Protein AF-A0A835Q8E2-F1 (afdb_monomer)

Sequence (255 aa):
MLLGLLFLRIKPHPDQDSITLTTSHFNPLLTGGGGGAPIPFNLDYIISEKVASHVMGGWIQKEEPRCFNFPEPERTLAEAVEAAGPVLGPLLISMSEYLITSLNESYQSRYGAVVMDDQYADGSLGYTILHNSTCQHAAPTYINLVNAAILRLVSGNSNMTIKTRNHPLPMTMSQRLQRHDLDAFSVSIIVSIAFSFIPASFAVSIVKEREVKAKQLQMISGVSVLSYWISTYVWDFISFLAPTSIAVFLFFILI

Secondary structure (DSSP, 8-state):
--STTSS------TTSPPEEE-GGGS-TT--STT-S-EEEE---SHHHHHHHHT--SSEEEE----S---SSHHHHHHHHHHHHHHHHHHHHHHHHHHHHHGGGT-SS---EEEEEEEEPTTS-EEEEEEE-TTSTTHHHHHHHHHHHHHHHHHHT-TT----EEE-PPPPPHHHHHHHHHHHHHHHHHHHHHHHHHHHHHHHHHHHHHHHTTHHHHHHHTT--HHHHHHHHHHHHHHHHHHHHHHHHHHHHHH-

InterPro domains:
  IPR013525 ABC-2 type transporter, transmembrane domain [PF12698] (110-252)
  IPR026082 ABC transporter A [PTHR19229] (105-253)

Solvent-accessible surface area (backbone atoms only — not comparable to full-atom values): 14863 Å² total; per-residue (Å²): 144,80,77,80,79,77,72,75,77,68,69,61,71,84,79,69,77,63,46,71,54,51,48,38,72,77,32,73,85,47,88,53,102,51,38,23,32,61,32,42,30,45,60,87,41,75,68,33,47,56,34,58,73,46,48,72,38,30,47,82,33,74,67,58,96,62,90,57,72,65,97,54,53,72,59,52,49,52,52,29,28,71,75,57,32,83,72,50,15,61,54,52,49,53,52,48,33,31,54,62,62,45,55,82,73,47,99,60,78,65,43,43,35,40,42,56,53,67,76,42,95,89,69,50,78,49,72,47,73,54,54,34,80,91,43,92,60,26,56,68,28,54,51,40,42,52,53,21,7,46,50,16,60,76,67,73,36,85,84,55,74,65,84,49,66,55,63,83,77,60,79,50,71,67,58,49,50,54,49,50,51,54,52,52,51,53,51,50,52,56,50,52,56,59,56,56,52,56,68,56,53,55,53,52,56,57,51,52,34,56,75,71,40,50,59,59,54,46,45,75,72,68,51,52,73,65,62,50,55,52,52,52,51,53,52,52,51,59,60,48,47,57,63,51,52,53,50,52,51,50,53,64,72,74,106

Radius of gyration: 33.08 Å; Cα contacts (8 Å, |Δi|>4): 263; chains: 1; bounding box: 77×48×79 Å

Foldseek 3Di:
DPPPPPPPPPPQPPPQDKDWQAQLVQCVVPPDPQRHFEAEFEPPEPVSVQLQVLFGRHHYDYQDADDDADPCNVVQLVVLCVVPNNQVSVQVRSSVSSCVVCVVVDPTDDFKYKYWDYQDPVRDTDIDIGGHVVDVRGVVHVVQRSVQSVVCSVVVHSPGGDIDIDDDTGDDPVRVVVVVVVVVVVVVVVVVVVLVVLVVVLVVVVVVCVVVVVVVVCVVVPDDPVNVVVVSVVVSVVSSCVVVVVVVVVVVVVD

Organism: Vanilla planifolia (NCBI:txid51239)

Structure (mmCIF, N/CA/C/O backbone):
data_AF-A0A835Q8E2-F1
#
_entry.id   AF-A0A835Q8E2-F1
#
loop_
_atom_site.group_PDB
_atom_site.id
_atom_site.type_symbol
_atom_site.label_atom_id
_atom_site.label_alt_id
_atom_site.label_comp_id
_atom_site.label_asym_id
_atom_site.label_entity_id
_atom_site.label_seq_id
_atom_site.pdbx_PDB_ins_code
_atom_site.Cartn_x
_atom_site.Cartn_y
_atom_site.Cartn_z
_atom_site.occupancy
_atom_site.B_iso_or_equiv
_atom_site.auth_seq_id
_atom_site.auth_comp_id
_atom_site.auth_asym_id
_atom_site.auth_atom_id
_atom_site.pdbx_PDB_model_num
ATOM 1 N N . MET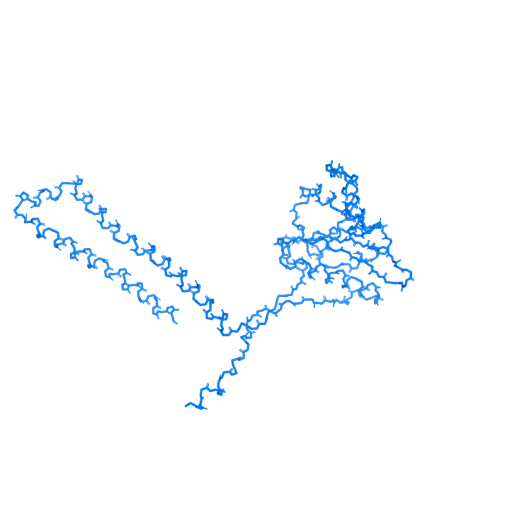 A 1 1 ? -15.869 -19.814 -40.471 1.00 42.88 1 MET A N 1
ATOM 2 C CA . MET A 1 1 ? -16.546 -19.144 -39.339 1.00 42.88 1 MET A CA 1
ATOM 3 C C . MET A 1 1 ? -17.261 -20.164 -38.436 1.00 42.88 1 MET A C 1
ATOM 5 O O . MET A 1 1 ? -18.445 -20.012 -38.195 1.00 42.88 1 MET A O 1
ATOM 9 N N . LEU A 1 2 ? -16.580 -21.215 -37.940 1.00 44.09 2 LEU A N 1
ATOM 10 C CA . LEU A 1 2 ? -17.217 -22.148 -36.981 1.00 44.09 2 LEU A CA 1
ATOM 11 C C . LEU A 1 2 ? -16.267 -22.964 -36.073 1.00 44.09 2 LEU A C 1
ATOM 13 O O . LEU A 1 2 ? -16.752 -23.626 -35.167 1.00 44.09 2 LEU A O 1
ATOM 17 N N . LEU A 1 3 ? -14.936 -22.911 -36.244 1.00 38.25 3 LEU A N 1
ATOM 18 C CA . LEU A 1 3 ? -13.999 -23.655 -35.374 1.00 38.25 3 LEU A CA 1
ATOM 19 C C . LEU A 1 3 ? -13.277 -22.791 -34.318 1.00 38.25 3 LEU A C 1
ATOM 21 O O . LEU A 1 3 ? -12.648 -23.327 -33.414 1.00 38.25 3 LEU A O 1
ATOM 25 N N . GLY A 1 4 ? -13.384 -21.459 -34.399 1.00 34.44 4 GLY A N 1
ATOM 26 C CA . GLY A 1 4 ? -12.701 -20.525 -33.486 1.00 34.44 4 GLY A CA 1
ATOM 27 C C . GLY A 1 4 ? -13.429 -20.255 -32.163 1.00 34.44 4 GLY A C 1
ATOM 28 O O . GLY A 1 4 ? -12.852 -19.660 -31.261 1.00 34.44 4 GLY A O 1
ATOM 29 N N . LEU A 1 5 ? -14.683 -20.699 -32.025 1.00 40.44 5 LEU A N 1
ATOM 30 C CA . LEU A 1 5 ? -15.518 -20.448 -30.841 1.00 40.44 5 LEU A CA 1
ATOM 31 C C . LEU A 1 5 ? -15.458 -21.568 -29.788 1.00 40.44 5 LEU A C 1
ATOM 33 O O . LEU A 1 5 ? -16.023 -21.407 -28.711 1.00 40.44 5 LEU A O 1
ATOM 37 N N . LEU A 1 6 ? -14.757 -22.679 -30.055 1.00 39.22 6 LEU A N 1
ATOM 38 C CA . LEU A 1 6 ? -14.736 -23.834 -29.146 1.00 39.22 6 LEU A CA 1
ATOM 39 C C . LEU A 1 6 ? -13.535 -23.867 -28.176 1.00 39.22 6 LEU A C 1
ATOM 41 O O . LEU A 1 6 ? -13.555 -24.644 -27.227 1.00 39.22 6 LEU A O 1
ATOM 45 N N . PHE A 1 7 ? -12.515 -23.018 -28.363 1.00 38.72 7 PHE A N 1
ATOM 46 C CA . PHE A 1 7 ? -11.280 -23.040 -27.551 1.00 38.72 7 PHE A CA 1
ATOM 47 C C . PHE A 1 7 ? -11.095 -21.868 -26.574 1.00 38.72 7 PHE A C 1
ATOM 49 O O . PHE A 1 7 ? -10.106 -21.826 -25.849 1.00 38.72 7 PHE A O 1
ATOM 56 N N . LEU A 1 8 ? -12.064 -20.958 -26.451 1.00 36.66 8 LEU A N 1
ATOM 57 C CA . LEU A 1 8 ? -11.995 -19.826 -25.511 1.00 36.66 8 LEU A CA 1
ATOM 58 C C . LEU A 1 8 ? -12.726 -20.082 -24.181 1.00 36.66 8 LEU A C 1
ATOM 60 O O . LEU A 1 8 ? -13.174 -19.162 -23.505 1.00 36.66 8 LEU A O 1
ATOM 64 N N . ARG A 1 9 ? -12.739 -21.341 -23.728 1.00 36.94 9 ARG A N 1
ATOM 65 C CA . ARG A 1 9 ? -12.748 -21.682 -22.293 1.00 36.94 9 ARG A CA 1
ATOM 66 C C . ARG A 1 9 ? -11.335 -21.428 -21.742 1.00 36.94 9 ARG A C 1
ATOM 68 O O . ARG A 1 9 ? -10.669 -22.345 -21.268 1.00 36.94 9 ARG A O 1
ATOM 75 N N . ILE A 1 10 ? -10.857 -20.182 -21.818 1.00 40.94 10 ILE A N 1
ATOM 76 C CA . ILE A 1 10 ? -9.674 -19.773 -21.056 1.00 40.94 10 ILE A CA 1
ATOM 77 C C . ILE A 1 10 ? -10.091 -19.884 -19.597 1.00 40.94 10 ILE A C 1
ATOM 79 O O . ILE A 1 10 ? -10.900 -19.098 -19.099 1.00 40.94 10 ILE A O 1
ATOM 83 N N . LYS A 1 11 ? -9.594 -20.932 -18.937 1.00 39.47 11 LYS A N 1
ATOM 84 C CA . LYS A 1 11 ? -9.651 -21.031 -17.488 1.00 39.47 11 LYS A CA 1
ATOM 85 C C . LYS A 1 11 ? -9.125 -19.700 -16.924 1.00 39.47 11 LYS A C 1
ATOM 87 O O . LYS A 1 11 ? -8.083 -19.229 -17.389 1.00 39.47 11 LYS A O 1
ATOM 92 N N . PRO A 1 12 ? -9.834 -19.098 -15.958 1.00 42.41 12 PRO A N 1
ATOM 93 C CA . PRO A 1 12 ? -9.278 -18.082 -15.072 1.00 42.41 12 PRO A CA 1
ATOM 94 C C . PRO A 1 12 ? -7.838 -18.458 -14.730 1.00 42.41 12 PRO A C 1
ATOM 96 O O . PRO A 1 12 ? -7.612 -19.605 -14.352 1.00 42.41 12 PRO A O 1
ATOM 99 N N . HIS A 1 13 ? -6.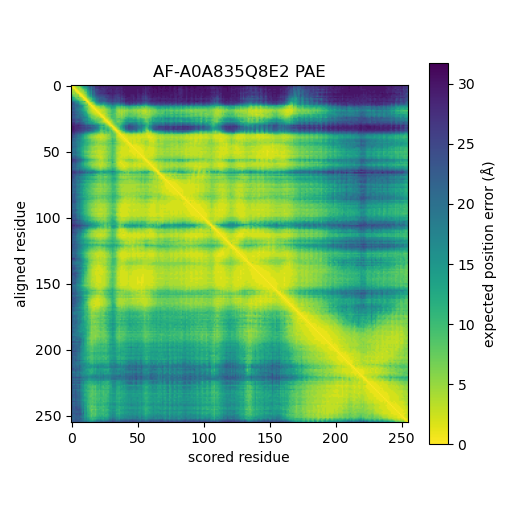876 -17.563 -14.952 1.00 48.75 13 HIS A N 1
ATOM 100 C CA . HIS A 1 13 ? -5.466 -17.859 -14.696 1.00 48.75 13 HIS A CA 1
ATOM 101 C C . HIS A 1 13 ? -5.330 -18.263 -13.211 1.00 48.75 13 HIS A C 1
ATOM 103 O O . HIS A 1 13 ? -5.662 -17.440 -12.359 1.00 48.75 13 HIS A O 1
ATOM 109 N N . PRO A 1 14 ? -4.965 -19.518 -12.892 1.00 55.25 14 PRO A N 1
ATOM 110 C CA . PRO A 1 14 ? -5.050 -20.061 -11.534 1.00 55.25 14 PRO A CA 1
ATOM 111 C C . PRO A 1 14 ? -3.939 -19.572 -10.589 1.00 55.25 14 PRO A C 1
ATOM 113 O O . PRO A 1 14 ? -3.960 -19.927 -9.416 1.00 55.25 14 PRO A O 1
ATOM 116 N N . ASP A 1 15 ? -3.008 -18.748 -11.074 1.00 56.00 15 ASP A N 1
ATOM 117 C CA . ASP A 1 15 ? -1.745 -18.460 -10.383 1.00 56.00 15 ASP A CA 1
ATOM 118 C C . ASP A 1 15 ? -1.743 -17.132 -9.603 1.00 56.00 15 ASP A C 1
ATOM 120 O O . ASP A 1 15 ? -0.691 -16.671 -9.166 1.00 56.00 15 ASP A O 1
ATOM 124 N N . GLN A 1 16 ? -2.898 -16.477 -9.418 1.00 63.22 16 GLN A N 1
ATOM 125 C CA . GLN A 1 16 ? -2.964 -15.315 -8.528 1.00 63.22 16 GLN A CA 1
ATOM 126 C C . GLN A 1 16 ? -3.132 -15.776 -7.078 1.00 63.22 16 GLN A C 1
ATOM 128 O O . GLN A 1 16 ? -4.218 -16.184 -6.662 1.00 63.22 16 GLN A O 1
ATOM 133 N N . ASP A 1 17 ? -2.060 -15.690 -6.296 1.00 68.81 17 ASP A N 1
ATOM 134 C CA . ASP A 1 17 ? -2.079 -16.121 -4.902 1.00 68.81 17 ASP A CA 1
ATOM 135 C C . ASP A 1 17 ? -3.149 -15.377 -4.091 1.00 68.81 17 ASP A C 1
ATOM 137 O O . ASP A 1 17 ? -3.249 -14.147 -4.095 1.00 68.81 17 ASP A O 1
ATOM 141 N N . SER A 1 18 ? -3.985 -16.138 -3.376 1.00 80.62 18 SER A N 1
ATOM 142 C CA . SER A 1 18 ? -4.948 -15.551 -2.445 1.00 80.62 18 SER A CA 1
ATOM 143 C C . SER A 1 18 ? -4.197 -14.907 -1.283 1.00 80.62 18 SER A C 1
ATOM 145 O O . SER A 1 18 ? -3.436 -15.591 -0.591 1.00 80.62 18 SER A O 1
ATOM 147 N N . ILE A 1 19 ? -4.472 -13.639 -0.997 1.00 81.56 19 ILE A N 1
ATOM 148 C CA . ILE A 1 19 ? -3.887 -12.972 0.164 1.00 81.56 19 ILE A CA 1
ATOM 149 C C . ILE A 1 19 ? -4.798 -13.239 1.361 1.00 81.56 19 ILE A C 1
ATOM 151 O O . ILE A 1 19 ? -5.984 -12.895 1.352 1.00 81.56 19 ILE A O 1
ATOM 155 N N . THR A 1 20 ? -4.251 -13.884 2.394 1.00 85.12 20 THR A N 1
ATOM 156 C CA . THR A 1 20 ? -4.964 -14.058 3.666 1.00 85.12 20 THR A CA 1
ATOM 157 C C . THR A 1 20 ? -4.827 -12.782 4.480 1.00 85.12 20 THR A C 1
ATOM 159 O O . THR A 1 20 ? -3.720 -12.343 4.782 1.00 85.12 20 THR A O 1
ATOM 162 N N . LEU A 1 21 ? -5.962 -12.185 4.826 1.00 83.88 21 LEU A N 1
ATOM 163 C CA . LEU A 1 21 ? -6.013 -10.933 5.559 1.00 83.88 21 LEU A CA 1
ATOM 164 C C . LEU A 1 21 ? -5.827 -11.213 7.050 1.00 83.88 21 LEU A C 1
ATOM 166 O O . LEU A 1 21 ? -6.678 -11.827 7.695 1.00 83.88 21 LEU A O 1
ATOM 170 N N . THR A 1 22 ? -4.681 -10.795 7.579 1.00 80.25 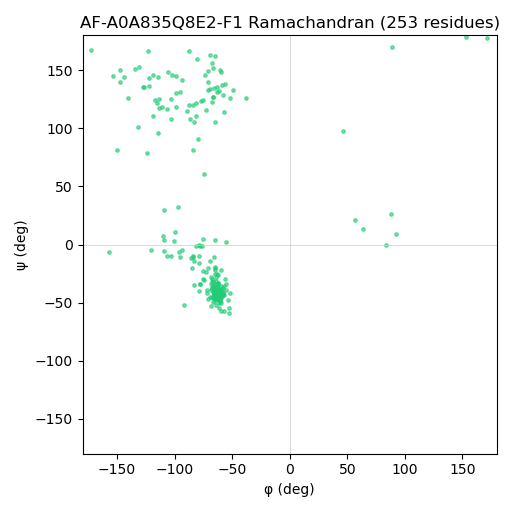22 THR A N 1
ATOM 171 C CA . THR A 1 22 ? -4.319 -10.930 8.991 1.00 80.25 22 THR A CA 1
ATOM 172 C C . THR A 1 22 ? -3.532 -9.707 9.437 1.00 80.25 22 THR A C 1
ATOM 174 O O . THR A 1 22 ? -2.735 -9.144 8.684 1.00 80.25 22 THR A O 1
ATOM 177 N N . THR A 1 23 ? -3.748 -9.301 10.682 1.00 77.62 23 THR A N 1
ATOM 178 C CA . THR A 1 23 ? -3.063 -8.175 11.323 1.00 77.62 23 THR A CA 1
ATOM 179 C C . THR A 1 23 ? -1.560 -8.414 11.502 1.00 77.62 23 THR A C 1
ATOM 181 O O . THR A 1 23 ? -0.792 -7.456 11.572 1.00 77.62 23 THR A O 1
ATOM 184 N N . SER A 1 24 ? -1.109 -9.672 11.463 1.00 70.50 24 SER A N 1
ATOM 185 C CA . SER A 1 24 ? 0.311 -10.041 11.543 1.00 70.50 24 SER A CA 1
ATOM 186 C C . SER A 1 24 ? 1.162 -9.521 10.375 1.00 70.50 24 SER A C 1
ATOM 188 O O . SER A 1 24 ? 2.364 -9.340 10.535 1.00 70.50 24 SER A O 1
ATOM 190 N N . HIS A 1 25 ? 0.568 -9.262 9.204 1.00 67.62 25 HIS A N 1
ATOM 191 C CA . HIS A 1 25 ? 1.306 -8.775 8.029 1.00 67.62 25 HIS A CA 1
ATOM 192 C C . HIS A 1 25 ? 1.482 -7.254 7.986 1.00 67.62 25 HIS A C 1
ATOM 194 O O . HIS A 1 25 ? 2.273 -6.765 7.186 1.00 67.62 25 HIS A O 1
ATOM 200 N N . PHE A 1 26 ? 0.783 -6.499 8.836 1.00 65.94 26 PHE A N 1
ATOM 201 C CA . PHE A 1 26 ? 0.857 -5.035 8.820 1.00 65.94 26 PHE A CA 1
ATOM 202 C C . PHE A 1 26 ? 2.151 -4.494 9.432 1.00 65.94 26 PHE A C 1
ATOM 204 O O . PHE A 1 26 ? 2.551 -3.380 9.108 1.00 65.94 26 PHE A O 1
ATOM 211 N N . ASN A 1 27 ? 2.820 -5.267 10.293 1.00 61.84 27 ASN A N 1
ATOM 212 C CA . ASN A 1 27 ? 4.142 -4.911 10.797 1.00 61.84 27 ASN A CA 1
ATOM 213 C C . ASN A 1 27 ? 4.978 -6.168 11.121 1.00 61.84 27 ASN A C 1
ATOM 215 O O . ASN A 1 27 ? 5.045 -6.593 12.277 1.00 61.84 27 ASN A O 1
ATOM 219 N N . PRO A 1 28 ? 5.608 -6.788 10.105 1.00 57.59 28 PRO A N 1
ATOM 220 C CA . PRO A 1 28 ? 6.333 -8.050 10.265 1.00 57.59 28 PRO A CA 1
ATOM 221 C C . PRO A 1 28 ? 7.620 -7.916 11.095 1.00 57.59 28 PRO A C 1
ATOM 223 O O . PRO A 1 28 ? 8.176 -8.924 11.519 1.00 57.59 28 PRO A O 1
ATOM 226 N N . LEU A 1 29 ? 8.095 -6.687 11.334 1.00 55.22 29 LEU A N 1
ATOM 227 C CA . LEU A 1 29 ? 9.294 -6.402 12.130 1.00 55.22 29 LEU A CA 1
ATOM 228 C C . LEU A 1 29 ? 9.034 -6.473 13.644 1.00 55.22 29 LEU A C 1
ATOM 230 O O . LEU A 1 29 ? 9.975 -6.445 14.434 1.00 55.22 29 LEU A O 1
ATOM 234 N N . LEU A 1 30 ? 7.770 -6.579 14.065 1.00 54.84 30 LEU A N 1
ATOM 235 C CA . LEU A 1 30 ? 7.392 -6.707 15.469 1.00 54.84 30 LEU A CA 1
ATOM 236 C C . LEU A 1 30 ? 7.490 -8.169 15.917 1.00 54.84 30 LEU A C 1
ATOM 238 O O . LEU A 1 30 ? 6.504 -8.901 15.988 1.00 54.84 30 LEU A O 1
ATOM 242 N N . THR A 1 31 ? 8.709 -8.600 16.239 1.00 47.03 31 THR A N 1
ATOM 243 C CA . THR A 1 31 ? 8.973 -9.882 16.900 1.00 47.03 31 THR A CA 1
ATOM 244 C C . THR A 1 31 ? 8.694 -9.765 18.401 1.00 47.03 31 THR A C 1
ATOM 246 O O . THR A 1 31 ? 9.561 -9.398 19.188 1.00 47.03 31 THR A O 1
ATOM 249 N N . GLY A 1 32 ? 7.461 -10.071 18.797 1.00 44.75 32 GLY A N 1
ATOM 250 C CA . GLY A 1 32 ? 7.015 -10.239 20.182 1.00 44.75 32 GLY A CA 1
ATOM 251 C C . GLY A 1 32 ? 5.817 -11.188 20.192 1.00 44.75 32 GLY A C 1
ATOM 252 O O . GLY A 1 32 ? 5.055 -11.195 19.228 1.00 44.75 32 GLY A O 1
ATOM 253 N N . GLY A 1 33 ? 5.673 -12.023 21.226 1.00 42.66 33 GLY A N 1
ATOM 254 C CA . GLY A 1 33 ? 4.879 -13.271 21.235 1.00 42.66 33 GLY A CA 1
ATOM 255 C C . GLY A 1 33 ? 3.386 -13.224 20.854 1.00 42.66 33 GLY A C 1
ATOM 256 O O . GLY A 1 33 ? 2.744 -14.268 20.886 1.00 42.66 33 GLY A O 1
ATOM 257 N N . GLY A 1 34 ? 2.834 -12.065 20.479 1.00 49.28 34 GLY A N 1
ATOM 258 C CA . GLY A 1 34 ? 1.471 -11.898 19.959 1.00 49.28 34 GLY A CA 1
ATOM 259 C C . GLY A 1 34 ? 1.355 -11.618 18.452 1.00 49.28 34 GLY A C 1
ATOM 260 O O . GLY A 1 34 ? 0.238 -11.661 17.950 1.00 49.28 34 GLY A O 1
ATOM 261 N N . GLY A 1 35 ? 2.468 -11.343 17.749 1.00 52.66 35 GLY A N 1
ATOM 262 C CA . GLY A 1 35 ? 2.551 -11.117 16.295 1.00 52.66 35 GLY A CA 1
ATOM 263 C C . GLY A 1 35 ? 1.497 -10.166 15.705 1.00 52.66 35 GLY A C 1
ATOM 264 O O . GLY A 1 35 ? 0.409 -10.607 15.363 1.00 52.66 35 GLY A O 1
ATOM 265 N N . GLY A 1 36 ? 1.819 -8.886 15.497 1.00 63.75 36 GLY A N 1
ATOM 266 C CA . GLY A 1 36 ? 0.919 -7.919 14.845 1.00 63.75 36 GLY A CA 1
ATOM 267 C C . GLY A 1 36 ? 1.160 -6.471 15.266 1.00 63.75 36 GLY A C 1
ATOM 268 O O . GLY A 1 36 ? 2.039 -6.205 16.072 1.00 63.75 36 GLY A O 1
ATOM 269 N N . ALA A 1 37 ? 0.408 -5.530 14.692 1.00 72.94 37 ALA A N 1
ATOM 270 C CA . ALA A 1 37 ? 0.444 -4.108 15.057 1.00 72.94 37 ALA A CA 1
ATOM 271 C C . ALA A 1 37 ? -0.389 -3.819 16.333 1.00 72.94 37 ALA A C 1
ATOM 273 O O . ALA A 1 37 ? -1.273 -4.617 16.662 1.00 72.94 37 ALA A O 1
ATOM 274 N N . PRO A 1 38 ? -0.158 -2.692 17.042 1.00 83.50 38 PRO A N 1
ATOM 275 C CA . PRO A 1 38 ? -1.040 -2.240 18.118 1.00 83.50 38 PRO A CA 1
ATOM 276 C C . PRO A 1 38 ? -2.463 -2.010 17.598 1.00 83.50 38 PRO A C 1
ATOM 278 O O . PRO A 1 38 ? -2.661 -1.424 16.530 1.00 83.50 38 PRO A O 1
ATOM 281 N N . ILE A 1 39 ? -3.449 -2.456 18.374 1.00 88.69 39 ILE A N 1
ATOM 282 C CA . ILE A 1 39 ? -4.876 -2.318 18.079 1.00 88.69 39 ILE A CA 1
ATOM 283 C C . ILE A 1 39 ? -5.489 -1.399 19.139 1.00 88.69 39 ILE A C 1
ATOM 285 O O . ILE A 1 39 ? -5.825 -1.878 20.224 1.00 88.69 39 ILE A O 1
ATOM 289 N N . PRO A 1 40 ? -5.619 -0.090 18.856 1.00 91.31 40 PRO A N 1
ATOM 290 C CA . PRO A 1 40 ? -6.424 0.821 19.656 1.00 91.31 40 PRO A CA 1
ATOM 291 C C . PRO A 1 40 ? -7.831 0.268 19.852 1.00 91.31 40 PRO A C 1
ATOM 293 O O . PRO A 1 40 ? -8.502 -0.092 18.880 1.00 91.31 40 PRO A O 1
ATOM 296 N N . PHE A 1 41 ? -8.250 0.176 21.106 1.00 92.69 41 PHE A N 1
ATOM 297 C CA . PHE A 1 41 ? -9.523 -0.413 21.483 1.00 92.69 41 PHE A CA 1
ATOM 298 C C . PHE A 1 41 ? -10.147 0.413 22.609 1.00 92.69 41 PHE A C 1
ATOM 300 O O . PHE A 1 41 ? -9.506 0.644 23.640 1.00 92.69 41 PHE A O 1
ATOM 307 N N . ASN A 1 42 ? -11.392 0.844 22.407 1.00 92.44 42 ASN A N 1
ATOM 308 C CA . ASN A 1 42 ? -12.195 1.463 23.457 1.00 92.44 42 ASN A CA 1
ATOM 309 C C . ASN A 1 42 ? -12.639 0.379 24.450 1.00 92.44 42 ASN A C 1
ATOM 311 O O . ASN A 1 42 ? -13.349 -0.552 24.066 1.00 92.44 42 ASN A O 1
ATOM 315 N N . LEU A 1 43 ? -12.180 0.478 25.699 1.00 90.38 43 LEU A N 1
ATOM 316 C CA . LEU A 1 43 ? -12.442 -0.512 26.750 1.00 90.38 43 LEU A CA 1
ATOM 317 C C . LEU A 1 43 ? -13.407 0.012 27.824 1.00 90.38 43 LEU A C 1
ATOM 319 O O . LEU A 1 43 ? -13.294 -0.375 28.987 1.00 90.38 43 LEU A O 1
ATOM 323 N N . ASP A 1 44 ? -14.320 0.914 27.458 1.00 87.31 44 ASP A N 1
ATOM 324 C CA . ASP A 1 44 ? -15.205 1.575 28.426 1.00 87.31 44 ASP A CA 1
ATOM 325 C C . ASP A 1 44 ? -16.309 0.639 28.934 1.00 87.31 44 ASP A C 1
ATOM 327 O O . ASP A 1 44 ? -16.729 0.719 30.090 1.00 87.31 44 ASP A O 1
ATOM 331 N N . TYR A 1 45 ? -16.739 -0.306 28.095 1.00 89.12 45 TYR A N 1
ATOM 332 C CA . TYR A 1 45 ? -17.768 -1.285 28.439 1.00 89.12 45 TYR A CA 1
ATOM 333 C C . TYR A 1 45 ? -17.172 -2.635 28.847 1.00 89.12 45 TYR A C 1
ATOM 335 O O . TYR A 1 45 ? -16.234 -3.135 28.229 1.00 89.12 45 TYR A O 1
ATOM 343 N N . ILE A 1 46 ? -17.795 -3.327 29.805 1.00 89.88 46 ILE A N 1
ATOM 344 C CA . ILE A 1 46 ? -17.360 -4.670 30.248 1.00 89.88 46 ILE A CA 1
ATOM 345 C C . ILE A 1 46 ? -17.331 -5.667 29.077 1.00 89.88 46 ILE A C 1
ATOM 347 O O . ILE A 1 46 ? -16.474 -6.551 29.006 1.00 89.88 46 ILE A O 1
ATOM 351 N N . ILE A 1 47 ? -18.276 -5.544 28.141 1.00 90.88 47 ILE A N 1
ATOM 352 C CA . ILE A 1 47 ? -18.331 -6.418 26.968 1.00 90.88 47 ILE A CA 1
ATOM 353 C C . ILE A 1 47 ? -17.142 -6.196 26.028 1.00 90.88 47 ILE A C 1
ATOM 355 O O . ILE A 1 47 ? -16.604 -7.163 25.490 1.00 90.88 47 ILE A O 1
ATOM 359 N N . SER A 1 48 ? -16.684 -4.950 25.897 1.00 91.44 48 SER A N 1
ATOM 360 C CA . SER A 1 48 ? -15.532 -4.596 25.071 1.00 91.44 48 SER A CA 1
ATOM 361 C C . SER A 1 48 ? -14.239 -5.211 25.619 1.00 91.44 48 SER A C 1
ATOM 363 O O . SER A 1 48 ? -13.482 -5.807 24.858 1.00 91.44 48 SER A O 1
ATOM 365 N N . GLU A 1 49 ? -14.049 -5.217 26.943 1.00 92.44 49 GLU A N 1
ATOM 366 C CA . GLU A 1 49 ? -12.918 -5.879 27.608 1.00 92.44 49 GLU A CA 1
ATOM 367 C C . GLU A 1 49 ? -12.939 -7.402 27.405 1.00 92.44 49 GLU A C 1
ATOM 369 O O . GLU A 1 49 ? -11.921 -8.019 27.069 1.00 92.44 49 GLU A O 1
ATOM 374 N N . LYS A 1 50 ? -14.124 -8.018 27.506 1.00 92.50 50 LYS A N 1
ATOM 375 C CA . LYS A 1 50 ? -14.300 -9.449 27.220 1.00 92.50 50 LYS A CA 1
ATOM 376 C C . LYS A 1 50 ? -13.947 -9.788 25.775 1.00 92.50 50 LYS A C 1
ATOM 378 O O . LYS A 1 50 ? -13.235 -10.766 25.551 1.00 92.50 50 LYS A O 1
ATOM 383 N N . VAL A 1 51 ? -14.397 -8.998 24.801 1.00 92.81 51 VAL A N 1
ATOM 384 C CA . VAL A 1 51 ? -14.061 -9.211 23.384 1.00 92.81 51 VAL A CA 1
ATOM 385 C C . VAL A 1 51 ? -12.571 -8.983 23.138 1.00 92.81 51 VAL A C 1
ATOM 387 O O . VAL A 1 51 ? -11.924 -9.829 22.520 1.00 92.81 51 VAL A O 1
ATOM 390 N N . ALA A 1 52 ? -12.001 -7.906 23.676 1.00 92.56 52 ALA A N 1
ATOM 391 C CA . ALA A 1 52 ? -10.590 -7.565 23.535 1.00 92.56 52 ALA A CA 1
ATOM 392 C C . ALA A 1 52 ? -9.659 -8.674 24.058 1.00 92.56 52 ALA A C 1
ATOM 394 O O . ALA A 1 52 ? -8.657 -8.983 23.416 1.00 92.56 52 ALA A O 1
ATOM 395 N N . SER A 1 53 ? -10.024 -9.350 25.155 1.00 91.88 53 SER A N 1
ATOM 396 C CA . SER A 1 53 ? -9.251 -10.486 25.692 1.00 91.88 53 SER A CA 1
ATOM 397 C C . SER A 1 53 ? -9.192 -11.714 24.765 1.00 91.88 53 SER A C 1
ATOM 399 O O . SER A 1 53 ? -8.292 -12.541 24.898 1.00 91.88 53 SER A O 1
ATOM 401 N N . HIS A 1 54 ? -10.112 -11.825 23.800 1.00 92.00 54 HIS A N 1
ATOM 402 C CA . HIS A 1 54 ? -10.174 -12.920 22.822 1.00 92.00 54 HIS A CA 1
ATOM 403 C C . HIS A 1 54 ? -9.584 -12.547 21.449 1.00 92.00 54 HIS A C 1
ATOM 405 O O . HIS A 1 54 ? -9.619 -13.354 20.507 1.00 92.00 54 HIS A O 1
ATOM 411 N N . VAL A 1 55 ? -9.045 -11.333 21.303 1.00 89.81 55 VAL A N 1
ATOM 412 C CA . VAL A 1 55 ? -8.365 -10.884 20.084 1.00 89.81 55 VAL A CA 1
ATOM 413 C C . VAL A 1 55 ? -7.025 -11.611 19.928 1.00 89.81 55 VAL A C 1
ATOM 415 O O . VAL A 1 55 ? -6.293 -11.828 20.887 1.00 89.81 55 VAL A O 1
ATOM 418 N N . MET A 1 56 ? -6.697 -11.997 18.693 1.00 85.50 56 MET A N 1
ATOM 419 C CA . MET A 1 56 ? -5.425 -12.637 18.337 1.00 85.50 56 MET A CA 1
ATOM 420 C C . MET A 1 56 ? -4.812 -11.940 17.120 1.00 85.50 56 MET A C 1
ATOM 422 O O . MET A 1 56 ? -5.551 -11.436 16.274 1.00 85.50 56 MET A O 1
ATOM 426 N N . GLY A 1 57 ? -3.481 -11.977 16.997 1.00 77.94 57 GLY A N 1
ATOM 427 C CA . GLY A 1 57 ? -2.747 -11.383 15.871 1.00 77.94 57 GLY A CA 1
ATOM 428 C C . GLY A 1 57 ? -2.382 -9.909 16.072 1.00 77.94 57 GLY A C 1
ATOM 429 O O . GLY A 1 57 ? -2.276 -9.161 15.104 1.00 77.94 57 GLY A O 1
ATOM 430 N N . GLY A 1 58 ? -2.248 -9.468 17.316 1.00 80.25 58 GLY A N 1
ATOM 431 C CA . GLY A 1 58 ? -1.903 -8.105 17.706 1.00 80.25 58 GLY A CA 1
ATOM 432 C C . GLY A 1 58 ? -2.062 -7.952 19.214 1.00 80.25 58 GLY A C 1
ATOM 433 O O . GLY A 1 58 ? -2.482 -8.891 19.891 1.00 80.25 58 GLY A O 1
ATOM 434 N N . TRP A 1 59 ? -1.734 -6.780 19.746 1.00 82.75 59 TRP A N 1
ATOM 435 C CA . TRP A 1 59 ? -1.990 -6.458 21.150 1.00 82.75 59 TRP A CA 1
ATOM 436 C C . TRP A 1 59 ? -2.926 -5.270 21.270 1.00 82.75 59 TRP A C 1
ATOM 438 O O . TRP A 1 59 ? -2.902 -4.340 20.461 1.00 82.75 59 TRP A O 1
ATOM 448 N N . ILE A 1 60 ? -3.745 -5.322 22.311 1.00 89.00 60 ILE A N 1
ATOM 449 C CA . ILE A 1 60 ? -4.728 -4.296 22.612 1.00 89.00 60 ILE A CA 1
ATOM 450 C C . ILE A 1 60 ? -4.016 -3.081 23.192 1.00 89.00 60 ILE A C 1
ATOM 452 O O . ILE A 1 60 ? -3.285 -3.180 24.176 1.00 89.00 60 ILE A O 1
ATOM 456 N N . GLN A 1 61 ? -4.238 -1.933 22.565 1.00 88.31 61 GLN A N 1
ATOM 457 C CA . GLN A 1 61 ? -3.828 -0.637 23.068 1.00 88.31 61 GLN A CA 1
ATOM 458 C C . GLN A 1 61 ? -5.076 0.036 23.640 1.00 88.31 61 GLN A C 1
ATOM 460 O O . GLN A 1 61 ? -5.983 0.403 22.896 1.00 88.31 61 GLN A O 1
ATOM 465 N N . LYS A 1 62 ? -5.147 0.142 24.967 1.00 90.06 62 LYS A N 1
ATOM 466 C CA . LYS A 1 62 ? -6.290 0.760 25.637 1.00 90.06 62 LYS A CA 1
ATOM 467 C C . LYS A 1 62 ? -6.364 2.251 25.287 1.00 90.06 62 LYS A C 1
ATOM 469 O O . LYS A 1 62 ? -5.346 2.945 25.320 1.00 90.06 62 LYS A O 1
ATOM 474 N N . GLU A 1 63 ? -7.566 2.714 24.961 1.00 88.88 63 GLU A N 1
ATOM 475 C CA . GLU A 1 63 ? -7.863 4.139 24.843 1.00 88.88 63 GLU A CA 1
ATOM 476 C C . GLU A 1 63 ? -7.691 4.833 26.201 1.00 88.88 63 GLU A C 1
ATOM 478 O O . GLU A 1 63 ? -8.187 4.370 27.230 1.00 88.88 63 GLU A O 1
ATOM 483 N N . GLU A 1 64 ? -6.964 5.945 26.203 1.00 85.81 64 GLU A N 1
ATOM 484 C CA . GLU A 1 64 ?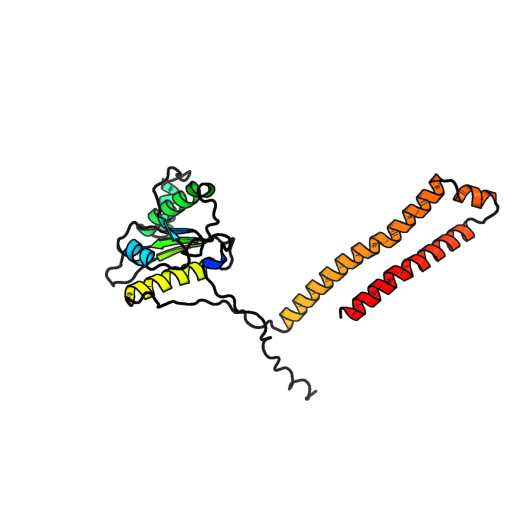 -6.756 6.779 27.383 1.00 85.81 64 GLU A CA 1
ATOM 485 C C . GLU A 1 64 ? -7.239 8.194 27.070 1.00 85.81 64 GLU A C 1
ATOM 487 O O . GLU A 1 64 ? -7.008 8.659 25.953 1.00 85.81 64 GLU A O 1
ATOM 492 N N . PRO A 1 65 ? -7.849 8.910 28.027 1.00 80.31 65 PRO A N 1
ATOM 493 C CA . PRO A 1 65 ? -8.214 10.305 27.821 1.00 80.31 65 PRO A CA 1
ATOM 494 C C . PRO A 1 65 ? -6.955 11.142 27.559 1.00 80.31 65 PRO A C 1
ATOM 496 O O . PRO A 1 65 ? -5.954 11.019 28.273 1.00 80.31 65 PRO A O 1
ATOM 499 N N . ARG A 1 66 ? -6.984 11.984 26.520 1.00 82.44 66 ARG A N 1
ATOM 500 C CA . ARG A 1 66 ? -5.838 12.799 26.079 1.00 82.44 66 ARG A CA 1
ATOM 501 C C . ARG A 1 66 ? -6.166 14.290 26.064 1.00 82.44 66 ARG A C 1
ATOM 503 O O . ARG A 1 66 ? -7.310 14.692 26.202 1.00 82.44 66 ARG A O 1
ATOM 510 N N . CYS A 1 67 ? -5.121 15.110 25.943 1.00 74.44 67 CYS A N 1
ATOM 511 C CA . CYS A 1 67 ? -5.216 16.569 26.042 1.00 74.44 67 CYS A CA 1
ATOM 512 C C . CYS A 1 67 ? -5.628 17.267 24.736 1.00 74.44 67 CYS A C 1
ATOM 514 O O . CYS A 1 67 ? -5.828 18.481 24.745 1.00 74.44 67 CYS A O 1
ATOM 516 N N . PHE A 1 68 ? -5.645 16.556 23.605 1.00 84.94 68 PHE A N 1
ATOM 517 C CA . PHE A 1 68 ? -6.008 17.153 22.325 1.00 84.94 68 PHE A CA 1
ATOM 518 C C . PHE A 1 68 ? -7.521 17.325 22.246 1.00 84.94 68 PHE A C 1
ATOM 520 O O . PHE A 1 68 ? -8.240 16.338 22.318 1.00 84.94 68 PHE A O 1
ATOM 527 N N . ASN A 1 69 ? -7.960 18.558 22.005 1.00 85.38 69 ASN A N 1
ATOM 528 C CA . ASN A 1 69 ? -9.344 18.872 21.681 1.00 85.38 69 ASN A CA 1
ATOM 529 C C . ASN A 1 69 ? -9.405 19.412 20.254 1.00 85.38 69 ASN A C 1
ATOM 531 O O . ASN A 1 69 ? -8.525 20.170 19.825 1.00 85.38 69 ASN A O 1
ATOM 535 N N . PHE A 1 70 ? -10.474 19.081 19.534 1.00 88.12 70 PHE A N 1
ATOM 536 C CA . PHE A 1 70 ? -10.740 19.698 18.238 1.00 88.12 70 PHE A CA 1
ATOM 537 C C . PHE A 1 70 ? -10.915 21.227 18.360 1.00 88.12 70 PHE A C 1
ATOM 539 O O . PHE A 1 70 ? -11.399 21.705 19.388 1.00 88.12 70 PHE A O 1
ATOM 546 N N . PRO A 1 71 ? -10.562 22.015 17.321 1.00 90.12 71 PRO A N 1
ATOM 547 C CA . PRO A 1 71 ? -10.667 23.478 17.361 1.00 90.12 71 PRO A CA 1
ATOM 548 C C . PRO A 1 71 ? -12.072 24.015 17.697 1.00 90.12 71 PRO A C 1
ATOM 550 O O . PRO A 1 71 ? -12.184 25.043 18.359 1.00 90.12 71 PRO A O 1
ATOM 553 N N . GLU A 1 72 ? -13.132 23.318 17.268 1.00 93.00 72 GLU A N 1
ATOM 554 C CA . GLU A 1 72 ? -14.542 23.652 17.533 1.00 93.00 72 GLU A CA 1
ATOM 555 C C . GLU A 1 72 ? -15.249 22.454 18.208 1.00 93.00 72 GLU A C 1
ATOM 557 O O . GLU A 1 72 ? -15.956 21.697 17.533 1.00 93.00 72 GLU A O 1
ATOM 562 N N . PRO A 1 73 ? -15.065 22.223 19.523 1.00 89.69 73 PRO A N 1
ATOM 563 C CA . PRO A 1 73 ? -15.485 20.978 20.174 1.00 89.69 73 PRO A CA 1
ATOM 564 C C . PRO A 1 73 ? -17.008 20.804 20.205 1.00 89.69 73 PRO A C 1
ATOM 566 O O . PRO A 1 73 ? -17.505 19.718 19.923 1.00 89.69 73 PRO A O 1
ATOM 569 N N . GLU A 1 74 ? -17.765 21.872 20.474 1.00 92.56 74 GLU A N 1
ATOM 570 C CA . GLU A 1 74 ? -19.235 21.821 20.529 1.00 92.56 74 GLU A CA 1
ATOM 571 C C . GLU A 1 74 ? -19.852 21.487 19.169 1.00 92.56 74 GLU A C 1
ATOM 573 O O . GLU A 1 74 ? -20.771 20.674 19.074 1.00 92.56 74 GLU A O 1
ATOM 578 N N . ARG A 1 75 ? -19.313 22.080 18.100 1.00 93.75 75 ARG A N 1
ATOM 579 C CA . ARG A 1 75 ? -19.762 21.815 16.735 1.00 93.75 75 ARG A CA 1
ATOM 580 C C . ARG A 1 75 ? -19.386 20.407 16.289 1.00 93.75 75 ARG A C 1
ATOM 582 O O . ARG A 1 75 ? -20.234 19.704 15.755 1.00 93.75 75 ARG A O 1
ATOM 589 N N . THR A 1 76 ? -18.146 19.990 16.549 1.00 92.31 76 THR A N 1
ATOM 590 C CA . THR A 1 76 ? -17.670 18.632 16.236 1.00 92.31 76 THR A CA 1
ATOM 591 C C . THR A 1 76 ? -18.547 17.594 16.936 1.00 92.31 76 THR A C 1
ATOM 593 O O . THR A 1 76 ? -18.958 16.616 16.320 1.00 92.31 76 THR A O 1
ATOM 596 N N . LEU A 1 77 ? -18.895 17.835 18.205 1.00 92.56 77 LEU A N 1
ATOM 597 C CA . LEU A 1 77 ? -19.808 16.985 18.961 1.00 92.56 77 LEU A CA 1
ATOM 598 C C . LEU A 1 77 ? -21.204 16.945 18.334 1.00 92.56 77 LEU A C 1
ATOM 600 O O . LEU A 1 77 ? -21.747 15.859 18.162 1.00 92.56 77 LEU A O 1
ATOM 604 N N . ALA A 1 78 ? -21.771 18.097 17.967 1.00 93.88 78 ALA A N 1
ATOM 605 C CA . ALA A 1 78 ? -23.079 18.156 17.318 1.00 93.88 78 ALA A CA 1
ATOM 606 C C . ALA A 1 78 ? -23.095 17.382 15.987 1.00 93.88 78 ALA A C 1
ATOM 608 O O . ALA A 1 78 ? -23.986 16.563 15.775 1.00 93.88 78 ALA A O 1
ATOM 609 N N . GLU A 1 79 ? -22.080 17.574 15.141 1.00 94.06 79 GLU A N 1
ATOM 610 C CA . GLU A 1 79 ? -21.931 16.870 13.861 1.00 94.06 79 GLU A CA 1
ATOM 611 C C . GLU A 1 79 ? -21.727 15.356 14.063 1.00 94.06 79 GLU A C 1
ATOM 613 O O . GLU A 1 79 ? -22.319 14.543 13.354 1.00 94.06 79 GLU A O 1
ATOM 618 N N . ALA A 1 80 ? -20.943 14.943 15.065 1.00 91.75 80 ALA A N 1
ATOM 619 C CA . ALA A 1 80 ? -20.745 13.527 15.376 1.00 91.75 80 ALA A CA 1
ATOM 620 C C . ALA A 1 80 ? -22.016 12.865 15.925 1.00 91.75 80 ALA A C 1
ATOM 622 O O . ALA A 1 80 ? -22.310 11.721 15.578 1.00 91.75 80 ALA A O 1
ATOM 623 N N . VAL A 1 81 ? -22.782 13.571 16.760 1.00 93.81 81 VAL A N 1
ATOM 624 C CA . VAL A 1 81 ? -24.072 13.094 17.275 1.00 93.81 81 VAL A CA 1
ATOM 625 C C . VAL A 1 81 ? -25.109 13.009 16.155 1.00 93.81 81 VAL A C 1
ATOM 627 O O . VAL A 1 81 ? -25.885 12.057 16.126 1.00 93.81 81 VAL A O 1
ATOM 630 N N . GLU A 1 82 ? -25.102 13.947 15.208 1.00 94.56 82 GLU A N 1
ATOM 631 C CA . GLU A 1 82 ? -25.948 13.887 14.013 1.00 94.56 82 GLU A CA 1
ATOM 632 C C . GLU A 1 82 ? -25.586 12.688 13.120 1.00 94.56 82 GLU A C 1
ATOM 634 O O . GLU A 1 82 ? -26.473 11.977 12.650 1.00 94.56 82 GLU A O 1
ATOM 639 N N . ALA A 1 83 ? -24.291 12.421 12.923 1.00 90.81 83 ALA A N 1
ATOM 640 C CA . ALA A 1 83 ? -23.817 11.366 12.029 1.00 90.81 83 ALA A CA 1
ATOM 641 C C . ALA A 1 83 ? -23.898 9.947 12.622 1.00 90.81 83 ALA A C 1
ATOM 643 O O . ALA A 1 83 ? -24.212 8.998 11.904 1.00 90.81 83 ALA A O 1
ATOM 644 N N . ALA A 1 84 ? -23.578 9.785 13.909 1.00 88.19 84 ALA A N 1
ATOM 645 C CA . ALA A 1 84 ? -23.410 8.481 14.562 1.00 88.19 84 ALA A CA 1
ATOM 646 C C . ALA A 1 84 ? -24.368 8.247 15.744 1.00 88.19 84 ALA A C 1
ATOM 648 O O . ALA A 1 84 ? -24.401 7.153 16.305 1.00 88.19 84 ALA A O 1
ATOM 649 N N . GLY A 1 85 ? -25.166 9.246 16.122 1.00 89.88 85 GLY A N 1
ATOM 650 C CA . GLY A 1 85 ? -26.074 9.184 17.263 1.00 89.88 85 GLY A CA 1
ATOM 651 C C . GLY A 1 85 ? -25.434 9.623 18.589 1.00 89.88 85 GLY A C 1
ATOM 652 O O . GLY A 1 85 ? -24.218 9.800 18.689 1.00 89.88 85 GLY A O 1
ATOM 653 N N . PRO A 1 86 ? -26.253 9.787 19.644 1.00 88.69 86 PRO A N 1
ATOM 654 C CA . PRO A 1 86 ? -25.829 10.393 20.910 1.00 88.69 86 PRO A CA 1
ATOM 655 C C . PRO A 1 86 ? -24.878 9.527 21.746 1.00 88.69 86 PRO A C 1
ATOM 657 O O . PRO A 1 86 ? -24.190 10.061 22.609 1.00 88.69 86 PRO A O 1
ATOM 660 N N . VAL A 1 87 ? -24.842 8.212 21.511 1.00 86.38 87 VAL A N 1
ATOM 661 C CA . VAL A 1 87 ? -23.986 7.267 22.251 1.00 86.38 87 VAL A CA 1
ATOM 662 C C . VAL A 1 87 ? -22.643 7.086 21.544 1.00 86.38 87 VAL A C 1
ATOM 664 O O . VAL A 1 87 ? -21.590 7.288 22.140 1.00 86.38 87 VAL A O 1
ATOM 667 N N . LEU A 1 88 ? -22.672 6.767 20.248 1.00 89.25 88 LEU A N 1
ATOM 668 C CA . LEU A 1 88 ? -21.468 6.464 19.475 1.00 89.25 88 LEU A CA 1
ATOM 669 C C . LEU A 1 88 ? -20.684 7.724 19.070 1.00 89.25 88 LEU A C 1
ATOM 671 O O . LEU A 1 88 ? -19.458 7.680 19.031 1.00 89.25 88 LEU A O 1
ATOM 675 N N . GLY A 1 89 ? -21.355 8.849 18.797 1.00 90.75 89 GLY A N 1
ATOM 676 C CA . GLY A 1 89 ? -20.704 10.101 18.386 1.00 90.75 89 GLY A CA 1
ATOM 677 C C . GLY A 1 89 ? -19.585 10.559 19.337 1.00 90.75 89 GLY A C 1
ATOM 678 O O . GLY A 1 89 ? -18.449 10.720 18.886 1.00 90.75 89 GLY A O 1
ATOM 679 N N . PRO A 1 90 ? -19.852 10.703 20.651 1.00 90.81 90 PRO A N 1
ATOM 680 C CA . PRO A 1 90 ? -18.828 11.063 21.634 1.00 90.81 90 PRO A CA 1
ATOM 681 C C . PRO A 1 90 ? -17.671 10.055 21.720 1.00 90.81 90 PRO A C 1
ATOM 683 O O . PRO A 1 90 ? -16.515 10.464 21.808 1.00 90.81 90 PRO A O 1
ATOM 686 N N . LEU A 1 91 ? -17.957 8.748 21.638 1.00 91.25 91 LEU A N 1
ATOM 687 C CA . LEU A 1 91 ? -16.933 7.693 21.674 1.00 91.25 91 LEU A CA 1
ATOM 688 C C . LEU A 1 91 ? -15.997 7.765 20.459 1.00 91.25 91 LEU A C 1
ATOM 690 O O . LEU A 1 91 ? -14.787 7.589 20.582 1.00 91.25 91 LEU A O 1
ATOM 694 N N . LEU A 1 92 ? -16.539 8.063 19.275 1.00 91.81 92 LEU A N 1
ATOM 695 C CA . LEU A 1 92 ? -15.740 8.241 18.061 1.00 91.81 92 LEU A CA 1
ATOM 696 C C . LEU A 1 92 ? -14.845 9.480 18.133 1.00 91.81 92 LEU A C 1
ATOM 698 O O . LEU A 1 92 ? -13.714 9.435 17.640 1.00 91.81 92 LEU A O 1
ATOM 702 N N . ILE A 1 93 ? -15.327 10.567 18.741 1.00 92.19 93 ILE A N 1
ATOM 703 C CA . ILE A 1 93 ? -14.518 11.768 18.980 1.00 92.19 93 ILE A CA 1
ATOM 704 C C . ILE A 1 93 ? -13.380 11.440 19.939 1.00 92.19 93 ILE A C 1
ATOM 706 O O . ILE A 1 93 ? -12.228 11.662 19.575 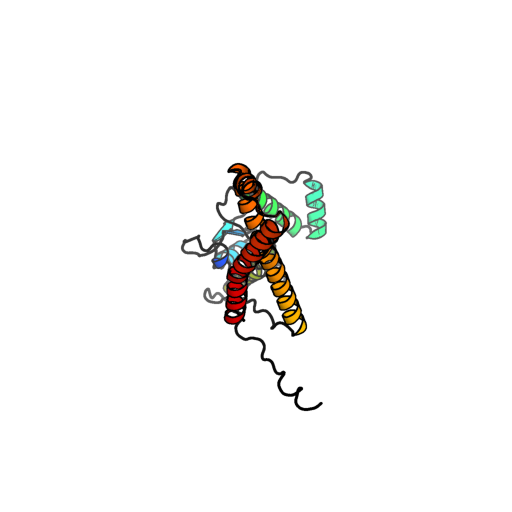1.00 92.19 93 ILE A O 1
ATOM 710 N N . SER A 1 94 ? -13.685 10.840 21.093 1.00 91.94 94 SER A N 1
ATOM 711 C CA . SER A 1 94 ? -12.686 10.443 22.094 1.00 91.94 94 SER A CA 1
ATOM 712 C C . SER A 1 94 ? -11.593 9.566 21.474 1.00 91.94 94 SER A C 1
ATOM 714 O O . SER A 1 94 ? -10.401 9.879 21.561 1.00 91.94 94 SER A O 1
ATOM 716 N N . MET A 1 95 ? -11.990 8.543 20.706 1.00 92.69 95 MET A N 1
ATOM 717 C CA . MET A 1 95 ? -11.040 7.677 20.009 1.00 92.69 95 MET A CA 1
ATOM 718 C C . MET A 1 95 ? -10.203 8.467 18.995 1.00 92.69 95 MET A C 1
ATOM 720 O O . MET A 1 95 ? -9.002 8.238 18.860 1.00 92.69 95 MET A O 1
ATOM 724 N N . SER A 1 96 ? -10.804 9.415 18.276 1.00 91.88 96 SER A N 1
ATOM 725 C CA . SER A 1 96 ? -10.086 10.247 17.303 1.00 91.88 96 SER A CA 1
ATOM 726 C C . SER A 1 96 ? -9.052 11.156 17.976 1.00 91.88 96 SER A C 1
ATOM 728 O O . SER A 1 96 ? -7.912 11.229 17.515 1.00 91.88 96 SER A O 1
ATOM 730 N N . GLU A 1 97 ? -9.405 11.796 19.091 1.00 91.88 97 GLU A N 1
ATOM 731 C CA . GLU A 1 97 ? -8.498 12.622 19.899 1.00 91.88 97 GLU A CA 1
ATOM 732 C C . GLU A 1 97 ? -7.335 11.791 20.460 1.00 91.88 97 GLU A C 1
ATOM 734 O O . GLU A 1 97 ? -6.165 12.200 20.395 1.00 91.88 97 GLU A O 1
ATOM 739 N N . TYR A 1 98 ? -7.633 10.576 20.927 1.00 91.56 98 TYR A N 1
ATOM 740 C CA . TYR A 1 98 ? -6.632 9.607 21.355 1.00 91.56 98 TYR A CA 1
ATOM 741 C C . TYR A 1 98 ? -5.665 9.245 20.223 1.00 91.56 98 TYR A C 1
ATOM 743 O O . TYR A 1 98 ? -4.443 9.301 20.408 1.00 91.56 98 TYR A O 1
ATOM 751 N N . LEU A 1 99 ? -6.179 8.891 19.042 1.00 90.06 99 LEU A N 1
ATOM 752 C CA . LEU A 1 99 ? -5.367 8.487 17.891 1.00 90.06 99 LEU A CA 1
ATOM 753 C C . LEU A 1 99 ? -4.457 9.618 17.398 1.00 90.06 99 LEU A C 1
ATOM 755 O O . LEU A 1 99 ? -3.294 9.358 17.084 1.00 90.06 99 LEU A O 1
ATOM 759 N N . ILE A 1 100 ? -4.958 10.857 17.377 1.00 89.19 100 ILE A N 1
ATOM 760 C CA . ILE A 1 100 ? -4.181 12.046 16.999 1.00 89.19 100 ILE A CA 1
ATOM 761 C C . ILE A 1 100 ? -3.059 12.293 18.008 1.00 89.19 100 ILE A C 1
ATOM 763 O O . ILE A 1 100 ? -1.905 12.467 17.618 1.00 89.19 100 ILE A O 1
ATOM 767 N N . THR A 1 101 ? -3.371 12.266 19.304 1.00 88.31 101 THR A N 1
ATOM 768 C CA . THR A 1 101 ? -2.378 12.557 20.350 1.00 88.31 101 THR A CA 1
ATOM 769 C C . THR A 1 101 ? -1.282 11.497 20.396 1.00 88.31 101 THR A C 1
ATOM 771 O O . THR A 1 101 ? -0.095 11.805 20.464 1.00 88.31 101 THR A O 1
ATOM 774 N N . SER A 1 102 ? -1.674 10.227 20.320 1.00 86.38 102 SER A N 1
ATOM 775 C CA . SER A 1 102 ? -0.746 9.100 20.423 1.00 86.38 102 SER A CA 1
ATOM 776 C C . SER A 1 102 ? 0.043 8.844 19.132 1.00 86.38 102 SER A C 1
ATOM 778 O O . SER A 1 102 ? 0.858 7.920 19.095 1.00 86.38 102 SER A O 1
ATOM 780 N N . LEU A 1 103 ? -0.189 9.617 18.059 1.00 81.06 103 LEU A N 1
ATOM 781 C CA . LEU A 1 103 ? 0.408 9.407 16.733 1.00 81.06 103 LEU A CA 1
ATOM 782 C C . LEU A 1 103 ? 1.936 9.268 16.796 1.00 81.06 103 LEU A C 1
ATOM 784 O O . LEU A 1 103 ? 2.490 8.389 16.142 1.00 81.06 103 LEU A O 1
ATOM 788 N N . ASN A 1 104 ? 2.591 10.101 17.611 1.00 79.75 104 ASN A N 1
ATOM 789 C CA . ASN A 1 104 ? 4.049 10.131 17.750 1.00 79.75 104 ASN A CA 1
ATOM 790 C C . ASN A 1 104 ? 4.580 9.303 18.938 1.00 79.75 104 ASN A C 1
ATOM 792 O O . ASN A 1 104 ? 5.788 9.163 19.102 1.00 79.75 104 ASN A O 1
ATOM 796 N N . GLU A 1 105 ? 3.695 8.768 19.784 1.00 74.75 105 GLU A N 1
ATOM 797 C CA . GLU A 1 105 ? 4.077 7.952 20.946 1.00 74.75 105 GLU A CA 1
ATOM 798 C C . GLU A 1 105 ? 4.324 6.495 20.550 1.00 74.75 105 GLU A C 1
ATOM 800 O O . GLU A 1 105 ? 5.200 5.821 21.093 1.00 74.75 105 GLU A O 1
ATOM 805 N N . SER A 1 106 ? 3.562 5.998 19.576 1.00 65.38 106 SER A N 1
ATOM 806 C CA . SER A 1 106 ? 3.764 4.663 19.032 1.00 65.38 106 SER A CA 1
ATOM 807 C C . SER A 1 106 ? 4.850 4.687 17.957 1.00 65.38 106 SER A C 1
ATOM 809 O O . SER A 1 106 ? 4.647 5.268 16.896 1.00 65.38 106 SER A O 1
ATOM 811 N N . TYR A 1 107 ? 5.941 3.938 18.147 1.00 62.97 107 TYR A N 1
ATOM 812 C CA . TYR A 1 107 ? 6.938 3.657 17.093 1.00 62.97 107 TYR A CA 1
ATOM 813 C C . TYR A 1 107 ? 6.362 2.820 15.919 1.00 62.97 107 TYR A C 1
ATOM 815 O O . TYR A 1 107 ? 7.079 2.374 15.029 1.00 62.97 107 TYR A O 1
ATOM 823 N N . GLN A 1 108 ? 5.061 2.525 15.938 1.00 72.31 108 GLN A N 1
ATOM 824 C CA . GLN A 1 108 ? 4.413 1.484 15.149 1.00 72.31 108 GLN A CA 1
ATOM 825 C C . GLN A 1 108 ? 3.239 2.051 14.361 1.00 72.31 108 GLN A C 1
ATOM 827 O O . GLN A 1 108 ? 2.406 2.780 14.899 1.00 72.31 108 GLN A O 1
ATOM 832 N N . SER A 1 109 ? 3.137 1.662 13.091 1.00 76.75 109 SER A N 1
ATOM 833 C CA . SER A 1 109 ? 2.019 2.042 12.233 1.00 76.75 109 SER A CA 1
ATOM 834 C C . SER A 1 109 ? 0.716 1.400 12.709 1.00 76.75 109 SER A C 1
ATOM 836 O O . SER A 1 109 ? 0.628 0.181 12.871 1.00 76.75 109 SER A O 1
ATOM 838 N N . ARG A 1 110 ? -0.306 2.235 12.901 1.00 82.62 110 ARG A N 1
ATOM 839 C CA . ARG A 1 110 ? -1.669 1.824 13.242 1.00 82.62 110 ARG A CA 1
ATOM 840 C C . ARG A 1 110 ? -2.550 1.915 12.009 1.00 82.62 110 ARG A C 1
ATOM 842 O O . ARG A 1 110 ? -2.626 2.957 11.356 1.00 82.62 110 ARG A O 1
ATOM 849 N N . TYR A 1 111 ? -3.198 0.800 11.691 1.00 86.75 111 TYR A N 1
ATOM 850 C CA . TYR A 1 111 ? -4.019 0.679 10.488 1.00 86.75 111 TYR A CA 1
ATOM 851 C C . TYR A 1 111 ? -5.514 0.605 10.776 1.00 86.75 111 TYR A C 1
ATOM 853 O O . TYR A 1 111 ? -6.319 0.680 9.852 1.00 86.75 111 TYR A O 1
ATOM 861 N N . GLY A 1 112 ? -5.894 0.534 12.045 1.00 89.81 112 GLY A N 1
ATOM 862 C CA . GLY A 1 112 ? -7.268 0.702 12.467 1.00 89.81 112 GLY A CA 1
ATOM 863 C C . GLY A 1 112 ? -7.406 0.760 13.981 1.00 89.81 112 GLY A C 1
ATOM 864 O O . GLY A 1 112 ? -6.464 0.440 14.704 1.00 89.81 112 GLY A O 1
ATOM 865 N N . ALA A 1 113 ? -8.584 1.170 14.429 1.00 92.56 113 ALA A N 1
ATOM 866 C CA . ALA A 1 113 ? -9.022 1.236 15.813 1.00 92.56 113 ALA A CA 1
ATOM 867 C C . ALA A 1 113 ? -10.435 0.657 15.929 1.00 92.56 113 ALA A C 1
ATOM 869 O O . ALA A 1 113 ? -11.212 0.709 14.971 1.00 92.56 113 ALA A O 1
ATOM 870 N N . VAL A 1 114 ? -10.755 0.105 17.095 1.00 94.25 114 VAL A N 1
ATOM 871 C CA . VAL A 1 114 ? -12.048 -0.521 17.377 1.00 94.25 114 VAL A CA 1
ATOM 872 C C . VAL A 1 114 ? -12.751 0.254 18.483 1.00 94.25 114 VAL A C 1
ATOM 874 O O . VAL A 1 114 ? -12.214 0.412 19.577 1.00 94.25 114 VAL A O 1
ATOM 877 N N . VAL A 1 115 ? -13.969 0.701 18.197 1.00 94.19 115 VAL A N 1
ATOM 878 C CA . VAL A 1 115 ? -14.889 1.283 19.177 1.00 94.19 115 VAL A CA 1
ATOM 879 C C . VAL A 1 115 ? -16.083 0.349 19.276 1.00 94.19 115 VAL A C 1
ATOM 881 O O . VAL A 1 115 ? -16.716 0.054 18.264 1.00 94.19 115 VAL A O 1
ATOM 884 N N . MET A 1 116 ? -16.366 -0.171 20.466 1.00 91.69 116 MET A N 1
ATOM 885 C CA . MET A 1 116 ? -17.523 -1.035 20.694 1.00 91.69 116 MET A CA 1
ATOM 886 C C . MET A 1 116 ? -18.641 -0.256 21.371 1.00 91.69 116 MET A C 1
ATOM 888 O O . MET A 1 116 ? -18.379 0.630 22.176 1.00 91.69 116 MET A O 1
ATOM 892 N N . ASP A 1 117 ? -19.871 -0.610 21.028 1.00 89.31 117 ASP A N 1
ATOM 893 C CA . ASP A 1 117 ? -21.062 -0.136 21.721 1.00 89.31 117 ASP A CA 1
ATOM 894 C C . ASP A 1 117 ? -21.378 -1.058 22.909 1.00 89.31 117 ASP A C 1
ATOM 896 O O . ASP A 1 117 ? -20.845 -2.175 23.009 1.00 89.31 117 ASP A O 1
ATOM 900 N N . ASP A 1 118 ? -22.263 -0.608 23.793 1.00 85.88 118 ASP A N 1
ATOM 901 C CA . ASP A 1 118 ? -22.793 -1.465 24.846 1.00 85.88 118 ASP A CA 1
ATOM 902 C C . ASP A 1 118 ? -23.618 -2.618 24.247 1.00 85.88 118 ASP A C 1
ATOM 904 O O . ASP A 1 118 ? -24.053 -2.606 23.088 1.00 85.88 118 ASP A O 1
ATOM 908 N N . GLN A 1 119 ? -23.836 -3.657 25.047 1.00 86.12 119 GLN A N 1
ATOM 909 C CA . GLN A 1 119 ? -24.726 -4.733 24.657 1.00 86.12 119 GLN A CA 1
ATOM 910 C C . GLN A 1 119 ? -26.169 -4.218 24.605 1.00 86.12 119 GLN A C 1
ATOM 912 O O . GLN A 1 119 ? -26.725 -3.746 25.594 1.00 86.12 119 GLN A O 1
ATOM 917 N N . TYR A 1 120 ? -26.797 -4.364 23.441 1.00 87.75 120 TYR A N 1
ATOM 918 C CA . TYR A 1 120 ? -28.194 -3.997 23.245 1.00 87.75 120 TYR A CA 1
ATOM 919 C C . TYR A 1 120 ? -29.096 -4.936 24.056 1.00 87.75 120 TYR A C 1
ATOM 921 O O . TYR A 1 120 ? -28.732 -6.082 24.326 1.00 87.75 120 TYR A O 1
ATOM 929 N N . ALA A 1 121 ? -30.310 -4.487 24.388 1.00 86.75 121 ALA A N 1
ATOM 930 C CA . ALA A 1 121 ? -31.277 -5.278 25.158 1.00 86.75 121 ALA A CA 1
ATOM 931 C C . ALA A 1 121 ? -31.597 -6.647 24.519 1.00 86.75 121 ALA A C 1
ATOM 933 O O . ALA A 1 121 ? -31.838 -7.621 25.229 1.00 86.75 121 ALA A O 1
ATOM 934 N N . ASP A 1 122 ? -31.518 -6.735 23.189 1.00 88.25 122 ASP A N 1
ATOM 935 C CA . ASP A 1 122 ? -31.745 -7.962 22.416 1.00 88.25 122 ASP A CA 1
ATOM 936 C C . ASP A 1 122 ? -30.534 -8.920 22.425 1.00 88.25 122 ASP A C 1
ATOM 938 O O . ASP A 1 122 ? -30.558 -9.987 21.811 1.00 88.25 122 ASP A O 1
ATOM 942 N N . GLY A 1 123 ? -29.445 -8.541 23.100 1.00 84.44 123 GLY A N 1
ATOM 943 C CA . GLY A 1 123 ? -28.192 -9.290 23.170 1.00 84.44 123 GLY A CA 1
ATOM 944 C C . GLY A 1 123 ? -27.241 -9.052 21.994 1.00 84.44 123 GLY A C 1
ATOM 945 O O . GLY A 1 123 ? -26.146 -9.619 21.992 1.00 84.44 123 GLY A O 1
ATOM 946 N N . SER A 1 124 ? -27.616 -8.219 21.016 1.00 87.75 124 SER A N 1
ATOM 947 C CA . SER A 1 124 ? -26.756 -7.846 19.889 1.00 87.75 124 SER A CA 1
ATOM 948 C C . SER A 1 124 ? -25.606 -6.930 20.314 1.00 87.75 124 SER A C 1
ATOM 950 O O . SER A 1 124 ? -25.735 -6.135 21.244 1.00 87.75 124 SER A O 1
ATOM 952 N N . LEU A 1 125 ? -24.480 -7.033 19.603 1.00 90.25 125 LEU A N 1
ATOM 953 C CA . LEU A 1 125 ? -23.286 -6.219 19.828 1.00 90.25 125 LEU A CA 1
ATOM 954 C C . LEU A 1 125 ? -23.045 -5.306 18.627 1.00 90.25 125 LEU A C 1
ATOM 956 O O . LEU A 1 125 ? -22.929 -5.790 17.499 1.00 90.25 125 LEU A O 1
ATOM 960 N N . GLY A 1 126 ? -22.949 -4.004 18.885 1.00 90.75 126 GLY A N 1
ATOM 961 C CA . GLY A 1 126 ? -22.515 -3.008 17.911 1.00 90.75 126 GLY A CA 1
ATOM 962 C C . GLY A 1 126 ? -21.013 -2.756 18.024 1.00 90.75 126 GLY A C 1
ATOM 963 O O . GLY A 1 126 ? -20.456 -2.727 19.120 1.00 90.75 126 GLY A O 1
ATOM 964 N N . TYR A 1 127 ? -20.336 -2.571 16.894 1.00 93.19 127 TYR A N 1
ATOM 965 C CA . TYR A 1 127 ? -18.963 -2.073 16.879 1.00 93.19 127 TYR A CA 1
ATOM 966 C C . TYR A 1 127 ? -18.708 -1.236 15.628 1.00 93.19 127 TYR A C 1
ATOM 968 O O . TYR A 1 127 ? -19.278 -1.480 14.565 1.00 93.19 127 TYR A O 1
ATOM 976 N N . THR A 1 128 ? -17.805 -0.273 15.756 1.00 93.81 128 THR A N 1
ATOM 977 C CA . THR A 1 128 ? -17.334 0.602 14.687 1.00 93.81 128 THR A CA 1
ATOM 978 C C . THR A 1 128 ? -15.828 0.467 14.549 1.00 93.81 128 THR A C 1
ATOM 980 O O . THR A 1 128 ? -15.090 0.427 15.534 1.00 93.81 128 THR A O 1
ATOM 983 N N . ILE A 1 129 ? -15.360 0.391 13.306 1.00 93.56 129 ILE A N 1
ATOM 984 C CA . ILE A 1 129 ? -13.936 0.299 12.992 1.00 93.56 129 ILE A CA 1
ATOM 985 C C . ILE A 1 129 ? -13.512 1.572 12.283 1.00 93.56 129 ILE A C 1
ATOM 987 O O . ILE A 1 129 ? -13.950 1.850 11.165 1.00 93.56 129 ILE A O 1
ATOM 991 N N . LEU A 1 130 ? -12.598 2.305 12.908 1.00 93.25 130 LEU A N 1
ATOM 992 C CA . LEU A 1 130 ? -11.903 3.410 12.270 1.00 93.25 130 LEU A CA 1
ATOM 993 C C . LEU A 1 130 ? -10.703 2.805 11.553 1.00 93.25 130 LEU A C 1
ATOM 995 O O . LEU A 1 130 ? -9.777 2.339 12.204 1.00 93.25 130 LEU A O 1
ATOM 999 N N . HIS A 1 131 ? -10.726 2.742 10.225 1.00 91.88 131 HIS A N 1
ATOM 1000 C CA . HIS A 1 131 ? -9.646 2.141 9.446 1.00 91.88 131 HIS A CA 1
ATOM 1001 C C . HIS A 1 131 ? -8.810 3.211 8.751 1.00 91.88 131 HIS A C 1
ATOM 1003 O O . HIS A 1 131 ? -9.309 4.254 8.337 1.00 91.88 131 HIS A O 1
ATOM 1009 N N . ASN A 1 132 ? -7.524 2.927 8.590 1.00 89.44 132 ASN A N 1
ATOM 1010 C CA . ASN A 1 132 ? -6.609 3.791 7.871 1.00 89.44 132 ASN A CA 1
ATOM 1011 C C . ASN A 1 132 ? -6.594 3.415 6.384 1.00 89.44 132 ASN A C 1
ATOM 1013 O O . ASN A 1 132 ? -6.119 2.338 6.013 1.00 89.44 132 ASN A O 1
ATOM 1017 N N . SER A 1 133 ? -7.054 4.326 5.527 1.00 89.25 133 SER A N 1
ATOM 1018 C CA . SER A 1 133 ? -7.131 4.128 4.073 1.00 89.25 133 SER A CA 1
ATOM 1019 C C . SER A 1 133 ? -5.772 3.999 3.377 1.00 89.25 133 SER A C 1
ATOM 1021 O O . SER A 1 133 ? -5.722 3.598 2.216 1.00 89.25 133 SER A O 1
ATOM 1023 N N . THR A 1 134 ? -4.660 4.294 4.062 1.00 86.44 134 THR A N 1
ATOM 1024 C CA . THR A 1 134 ? -3.314 4.026 3.525 1.00 86.44 134 THR A CA 1
ATOM 1025 C C . THR A 1 134 ? -3.044 2.533 3.340 1.00 86.44 134 THR A C 1
ATOM 1027 O O . THR A 1 134 ? -2.259 2.170 2.465 1.00 86.44 134 THR A O 1
ATOM 1030 N N . CYS A 1 135 ? -3.719 1.653 4.097 1.00 84.56 135 CYS A N 1
ATOM 1031 C CA . CYS A 1 135 ? -3.710 0.222 3.821 1.00 84.56 135 CYS A CA 1
ATOM 1032 C C . CYS A 1 135 ? -5.047 -0.245 3.242 1.00 84.56 135 CYS A C 1
ATOM 1034 O O . CYS A 1 135 ? -6.077 -0.272 3.915 1.00 84.56 135 CYS A O 1
ATOM 1036 N N . GLN A 1 136 ? -4.991 -0.725 2.000 1.00 85.50 136 GLN A N 1
ATOM 1037 C CA . GLN A 1 136 ? -6.148 -1.173 1.220 1.00 85.50 136 GLN A CA 1
ATOM 1038 C C . GLN A 1 136 ? -6.933 -2.324 1.869 1.00 85.50 136 GLN A C 1
ATOM 1040 O O . GLN A 1 136 ? -8.100 -2.538 1.552 1.00 85.50 136 GLN A O 1
ATOM 1045 N N . HIS A 1 137 ? -6.305 -3.088 2.765 1.00 88.62 137 HIS A N 1
ATOM 1046 C CA . HIS A 1 137 ? -6.920 -4.246 3.415 1.00 88.62 137 HIS A CA 1
ATOM 1047 C C . HIS A 1 137 ? -7.205 -4.028 4.905 1.00 88.62 137 HIS A C 1
ATOM 1049 O O . HIS A 1 137 ? -7.602 -4.973 5.587 1.00 88.62 137 HIS A O 1
ATOM 1055 N N . ALA A 1 138 ? -7.030 -2.807 5.423 1.00 89.12 138 ALA A N 1
ATOM 1056 C CA . ALA A 1 138 ? -7.254 -2.496 6.832 1.00 89.12 138 ALA A CA 1
ATOM 1057 C C . ALA A 1 138 ? -8.684 -2.834 7.278 1.00 89.12 138 ALA A C 1
ATOM 1059 O O . ALA A 1 138 ? -8.866 -3.669 8.162 1.00 89.12 138 ALA A O 1
ATOM 1060 N N . ALA A 1 139 ? -9.695 -2.265 6.615 1.00 91.44 139 ALA A N 1
ATOM 1061 C CA . ALA A 1 139 ? -11.101 -2.464 6.969 1.00 91.44 139 ALA A CA 1
ATOM 1062 C C . ALA A 1 139 ? -11.508 -3.951 7.075 1.00 91.44 139 ALA A C 1
ATOM 1064 O O . ALA A 1 139 ? -11.893 -4.377 8.166 1.00 91.44 139 ALA A O 1
ATOM 1065 N N . PRO A 1 140 ? -11.375 -4.786 6.021 1.00 92.19 140 PRO A N 1
ATOM 1066 C CA . PRO A 1 140 ? -11.769 -6.193 6.109 1.00 92.19 140 PRO A CA 1
ATOM 1067 C C . PRO A 1 140 ? -10.935 -6.991 7.119 1.00 92.19 140 PRO A C 1
ATOM 1069 O O . PRO A 1 140 ? -11.443 -7.947 7.705 1.00 92.19 140 PRO A O 1
ATOM 1072 N N . THR A 1 141 ? -9.680 -6.603 7.369 1.00 90.69 141 THR A N 1
ATOM 1073 C CA . THR A 1 141 ? -8.851 -7.296 8.362 1.00 90.69 141 THR A CA 1
ATOM 1074 C C . THR A 1 141 ? -9.324 -7.026 9.788 1.00 90.69 141 THR A C 1
ATOM 1076 O O . THR A 1 141 ? -9.475 -7.971 10.561 1.00 90.69 141 THR A O 1
ATOM 1079 N N . TYR A 1 142 ? -9.597 -5.766 10.136 1.00 91.81 142 TYR A N 1
ATOM 1080 C CA . TYR A 1 142 ? -10.084 -5.404 11.471 1.00 91.81 142 TYR A CA 1
ATOM 1081 C C . TYR A 1 142 ? -11.510 -5.924 11.716 1.00 91.81 142 TYR A C 1
ATOM 1083 O O . TYR A 1 142 ? -11.803 -6.386 12.817 1.00 91.81 142 TYR A O 1
ATOM 1091 N N . ILE A 1 143 ? -12.364 -5.964 10.684 1.00 93.69 143 ILE A N 1
ATOM 1092 C CA . ILE A 1 143 ? -13.693 -6.599 10.767 1.00 93.69 143 ILE A CA 1
ATOM 1093 C C . ILE A 1 143 ? -13.546 -8.086 11.104 1.00 93.69 143 ILE A C 1
ATOM 1095 O O . ILE A 1 143 ? -14.186 -8.591 12.026 1.00 93.69 143 ILE A O 1
ATOM 1099 N N . ASN A 1 144 ? -12.669 -8.797 10.389 1.00 93.50 144 ASN A N 1
ATOM 1100 C CA . ASN A 1 144 ? -12.404 -10.208 10.657 1.00 93.50 144 ASN A CA 1
ATOM 1101 C C . ASN A 1 144 ? -11.825 -10.430 12.061 1.00 93.50 144 ASN A C 1
ATOM 1103 O O . ASN A 1 144 ? -12.180 -11.406 12.716 1.00 93.50 144 ASN A O 1
ATOM 1107 N N . LEU A 1 145 ? -10.953 -9.531 12.522 1.00 91.88 145 LEU A N 1
ATOM 1108 C CA . LEU A 1 145 ? -10.343 -9.589 13.847 1.00 91.88 145 LEU A CA 1
ATOM 1109 C C . LEU A 1 145 ? -11.396 -9.511 14.960 1.00 91.88 145 LEU A C 1
ATOM 1111 O O . LEU A 1 145 ? -11.417 -10.383 15.830 1.00 91.88 145 LEU A O 1
ATOM 1115 N N . VAL A 1 146 ? -12.294 -8.522 14.900 1.00 93.56 146 VAL A N 1
ATOM 1116 C CA . VAL A 1 146 ? -13.366 -8.350 15.893 1.00 93.56 146 VAL A CA 1
ATOM 1117 C C . VAL A 1 146 ? -14.367 -9.503 15.813 1.00 93.56 146 VAL A C 1
ATOM 1119 O O . VAL A 1 146 ? -14.674 -10.117 16.833 1.00 93.56 146 VAL A O 1
ATOM 1122 N N . ASN A 1 147 ? -14.805 -9.891 14.612 1.00 94.75 147 ASN A N 1
ATOM 1123 C CA . ASN A 1 147 ? -15.741 -11.008 14.441 1.00 94.75 147 ASN A CA 1
ATOM 1124 C C . ASN A 1 147 ? -15.160 -12.346 14.927 1.00 94.75 147 ASN A C 1
ATOM 1126 O O . ASN A 1 147 ? -15.872 -13.143 15.535 1.00 94.75 147 ASN A O 1
ATOM 1130 N N . ALA A 1 148 ? -13.870 -12.604 14.694 1.00 94.00 148 ALA A N 1
ATOM 1131 C CA . ALA A 1 148 ? -13.209 -13.800 15.208 1.00 94.00 148 ALA A CA 1
ATOM 1132 C C . ALA A 1 148 ? -13.096 -13.775 16.741 1.00 94.00 148 ALA A C 1
ATOM 1134 O O . ALA A 1 148 ? -13.272 -14.815 17.372 1.00 94.00 148 ALA A O 1
ATOM 1135 N N . ALA A 1 149 ? -12.843 -12.610 17.346 1.00 93.06 149 ALA A N 1
ATOM 1136 C CA . ALA A 1 149 ? -12.822 -12.458 18.799 1.00 93.06 149 ALA A CA 1
ATOM 1137 C C . ALA A 1 149 ? -14.210 -12.688 19.421 1.00 93.06 149 ALA A C 1
ATOM 1139 O O . ALA A 1 149 ? -14.332 -13.453 20.377 1.00 93.06 149 ALA A O 1
ATOM 1140 N N . ILE A 1 150 ? -15.267 -12.120 18.828 1.00 94.00 150 ILE A N 1
ATOM 1141 C CA . ILE A 1 150 ? -16.660 -12.355 19.241 1.00 94.00 150 ILE A CA 1
ATOM 1142 C C . ILE A 1 150 ? -17.022 -13.841 19.102 1.00 94.00 150 ILE A C 1
ATOM 1144 O O . ILE A 1 150 ? -17.605 -14.414 20.020 1.00 94.00 150 ILE A O 1
ATOM 1148 N N . LEU A 1 151 ? -16.630 -14.500 18.005 1.00 95.00 151 LEU A N 1
ATOM 1149 C CA . LEU A 1 151 ? -16.869 -15.936 17.812 1.00 95.00 151 LEU A CA 1
ATOM 1150 C C . LEU A 1 151 ? -16.235 -16.779 18.927 1.00 95.00 151 LEU A C 1
ATOM 1152 O O . LEU A 1 151 ? -16.873 -17.697 19.443 1.00 95.00 151 LEU A O 1
ATOM 1156 N N . ARG A 1 152 ? -14.994 -16.467 19.318 1.00 94.75 152 ARG A N 1
ATOM 1157 C CA . ARG A 1 152 ? -14.308 -17.160 20.421 1.00 94.75 152 ARG A CA 1
ATOM 1158 C C . ARG A 1 152 ? -15.006 -16.923 21.754 1.00 94.75 152 ARG A C 1
ATOM 1160 O O . ARG A 1 152 ? -15.183 -17.879 22.503 1.00 94.75 152 ARG A O 1
ATOM 1167 N N . LEU A 1 153 ? -15.430 -15.684 22.013 1.00 93.00 153 LEU A N 1
ATOM 1168 C CA . LEU A 1 153 ? -16.149 -15.314 23.230 1.00 93.00 153 LEU A CA 1
ATOM 1169 C C . LEU A 1 153 ? -17.473 -16.082 23.354 1.00 93.00 153 LEU A C 1
ATOM 1171 O O . LEU A 1 153 ? -17.750 -16.659 24.400 1.00 93.00 153 LEU A O 1
ATOM 1175 N N . VAL A 1 154 ? -18.272 -16.126 22.283 1.00 92.25 154 VAL A N 1
ATOM 1176 C CA . VAL A 1 154 ? -19.584 -16.795 22.282 1.00 92.25 154 VAL A CA 1
ATOM 1177 C C . VAL A 1 154 ? -19.444 -18.318 22.320 1.00 92.25 154 VAL A C 1
ATOM 1179 O O . VAL A 1 154 ? -20.207 -18.988 23.009 1.00 92.25 154 VAL A O 1
ATOM 1182 N N . SER A 1 155 ? -18.465 -18.885 21.610 1.00 92.81 155 SER A N 1
ATOM 1183 C CA . SER A 1 155 ? -18.263 -20.338 21.595 1.00 92.81 155 SER A CA 1
ATOM 1184 C C . SER A 1 155 ? -17.541 -20.876 22.836 1.00 92.81 155 SER A C 1
ATOM 1186 O O . SER A 1 155 ? -17.503 -22.095 23.018 1.00 92.81 155 SER A O 1
ATOM 1188 N N . GLY A 1 156 ? -16.887 -20.023 23.631 1.00 92.25 156 GLY A N 1
ATOM 1189 C CA . GLY A 1 156 ? -16.006 -20.447 24.727 1.00 92.25 156 GLY A CA 1
ATOM 1190 C C . GLY A 1 156 ? -14.772 -21.240 24.270 1.00 92.25 156 GLY A C 1
ATOM 1191 O O . GLY A 1 156 ? -14.111 -21.878 25.085 1.00 92.25 156 GLY A O 1
ATOM 1192 N N . ASN A 1 157 ? -14.460 -21.233 22.968 1.00 93.06 157 ASN A N 1
ATOM 1193 C CA . ASN A 1 157 ? -13.359 -21.989 22.379 1.00 93.06 157 ASN A CA 1
ATOM 1194 C C . ASN A 1 157 ? -12.349 -21.035 21.736 1.00 93.06 157 ASN A C 1
ATOM 1196 O O . ASN A 1 157 ? -12.610 -20.444 20.686 1.00 93.06 157 ASN A O 1
ATOM 1200 N N . SER A 1 158 ? -11.167 -20.928 22.344 1.00 87.81 158 SER A N 1
ATOM 1201 C CA . SER A 1 158 ? -10.083 -20.049 21.893 1.00 87.81 158 SER A CA 1
ATOM 1202 C C . SER A 1 158 ? -9.504 -20.430 20.526 1.00 87.81 158 SER A C 1
ATOM 1204 O O . SER A 1 158 ? -8.948 -19.572 19.844 1.00 87.81 158 SER A O 1
ATOM 1206 N N . ASN A 1 159 ? -9.669 -21.679 20.080 1.00 89.81 159 ASN A N 1
ATOM 1207 C CA . ASN A 1 159 ? -9.120 -22.151 18.807 1.00 89.81 159 ASN A CA 1
ATOM 1208 C C . ASN A 1 159 ? -9.998 -21.803 17.595 1.00 89.81 159 ASN A C 1
ATOM 1210 O O . ASN A 1 159 ? -9.537 -21.904 16.454 1.00 89.81 159 ASN A O 1
ATOM 1214 N N . MET A 1 160 ? -11.253 -21.387 17.796 1.00 91.12 160 MET A N 1
ATOM 1215 C CA . MET A 1 160 ? -12.113 -20.988 16.679 1.00 91.12 160 MET A CA 1
ATOM 1216 C C . MET A 1 160 ? -11.609 -19.687 16.057 1.00 91.12 160 MET A C 1
ATOM 1218 O O . MET A 1 160 ? -11.249 -18.739 16.748 1.00 91.12 160 MET A O 1
ATOM 1222 N N . THR A 1 161 ? -11.530 -19.643 14.730 1.00 89.56 161 THR A N 1
ATOM 1223 C CA . THR A 1 161 ? -10.995 -18.490 13.998 1.00 89.56 161 THR A CA 1
ATOM 1224 C C . THR A 1 161 ? -11.708 -18.346 12.665 1.00 89.56 161 THR A C 1
ATOM 1226 O O . THR A 1 161 ? -11.931 -19.331 11.963 1.00 89.56 161 THR A O 1
ATOM 1229 N N . ILE A 1 162 ? -12.005 -17.104 12.291 1.00 91.94 162 ILE A N 1
ATOM 1230 C CA . ILE A 1 162 ? -12.506 -16.746 10.966 1.00 91.94 162 ILE A CA 1
ATOM 1231 C C . ILE A 1 162 ? -11.308 -16.322 10.111 1.00 91.94 162 ILE A C 1
ATOM 1233 O O . ILE A 1 162 ? -10.456 -15.546 10.553 1.00 91.94 162 ILE A O 1
ATOM 1237 N N . LYS A 1 163 ? -11.205 -16.867 8.896 1.00 90.88 163 LYS A N 1
ATOM 1238 C CA . LYS A 1 163 ? -10.160 -16.507 7.931 1.00 90.88 163 LYS A CA 1
ATOM 1239 C C . LYS A 1 163 ? -10.792 -15.753 6.773 1.00 90.88 163 LYS A C 1
ATOM 1241 O O . LYS A 1 163 ? -11.582 -16.327 6.031 1.00 90.88 163 LYS A O 1
ATOM 1246 N N . THR A 1 164 ? -10.383 -14.504 6.589 1.00 90.06 164 THR A N 1
ATOM 1247 C CA . THR A 1 164 ? -10.781 -13.697 5.435 1.00 90.06 164 THR A CA 1
ATOM 1248 C C . THR A 1 164 ? -9.669 -13.723 4.390 1.00 90.06 164 THR A C 1
ATOM 1250 O O . THR A 1 164 ? -8.497 -13.527 4.711 1.00 90.06 164 THR A O 1
ATOM 1253 N N . ARG A 1 165 ? -10.020 -14.003 3.132 1.00 90.12 165 ARG A N 1
ATOM 1254 C CA . ARG A 1 165 ? -9.080 -14.041 2.006 1.00 90.12 165 ARG A CA 1
ATOM 1255 C C . ARG A 1 165 ? -9.588 -13.155 0.884 1.00 90.12 165 ARG A C 1
ATOM 1257 O O . ARG A 1 165 ? -10.763 -13.232 0.541 1.00 90.12 165 ARG A O 1
ATOM 1264 N N . ASN A 1 166 ? -8.695 -12.365 0.301 1.00 87.69 166 ASN A N 1
ATOM 1265 C CA . ASN A 1 166 ? -8.970 -11.661 -0.942 1.00 87.69 166 ASN A CA 1
ATOM 1266 C C . ASN A 1 166 ? -8.351 -12.450 -2.099 1.00 87.69 166 ASN A C 1
ATOM 1268 O O . ASN A 1 166 ? -7.137 -12.660 -2.134 1.00 87.69 166 ASN A O 1
ATOM 1272 N N . HIS A 1 167 ? -9.192 -12.906 -3.020 1.00 88.44 167 HIS A N 1
ATOM 1273 C CA . HIS A 1 167 ? -8.768 -13.594 -4.232 1.00 88.44 167 HIS A CA 1
ATOM 1274 C C . HIS A 1 167 ? -9.500 -12.963 -5.419 1.00 88.44 167 HIS A C 1
ATOM 1276 O O . HIS A 1 167 ? -10.696 -13.215 -5.600 1.00 88.44 167 HIS A O 1
ATOM 1282 N N . PRO A 1 168 ? -8.822 -12.083 -6.177 1.00 83.12 168 PRO A N 1
ATOM 1283 C CA . PRO A 1 168 ? -9.437 -11.389 -7.293 1.00 83.12 168 PRO A CA 1
ATOM 1284 C C . PRO A 1 168 ? -9.952 -12.352 -8.356 1.00 83.12 168 PRO A C 1
ATOM 1286 O O . PRO A 1 168 ? -9.395 -13.422 -8.594 1.00 83.12 168 PRO A O 1
ATOM 1289 N N . LEU A 1 169 ? -11.025 -11.940 -9.021 1.00 84.12 169 LEU A N 1
ATOM 1290 C CA . LEU A 1 169 ? -11.527 -12.655 -10.180 1.00 84.12 169 LEU A CA 1
ATOM 1291 C C . LEU A 1 169 ? -10.520 -12.563 -11.337 1.00 84.12 169 LEU A C 1
ATOM 1293 O O . LEU A 1 169 ? -9.792 -11.575 -11.459 1.00 84.12 169 LEU A O 1
ATOM 1297 N N . PRO A 1 170 ? -10.504 -13.560 -12.232 1.00 81.06 170 PRO A N 1
ATOM 1298 C CA . PRO A 1 170 ? -9.688 -13.502 -13.436 1.00 81.06 170 PRO A CA 1
ATOM 1299 C C . PRO A 1 170 ? -9.998 -12.272 -14.283 1.00 81.06 170 PRO A C 1
ATOM 1301 O O . PRO A 1 170 ? -11.157 -11.950 -14.547 1.00 81.06 170 PRO A O 1
ATOM 1304 N N . MET A 1 171 ? -8.945 -11.649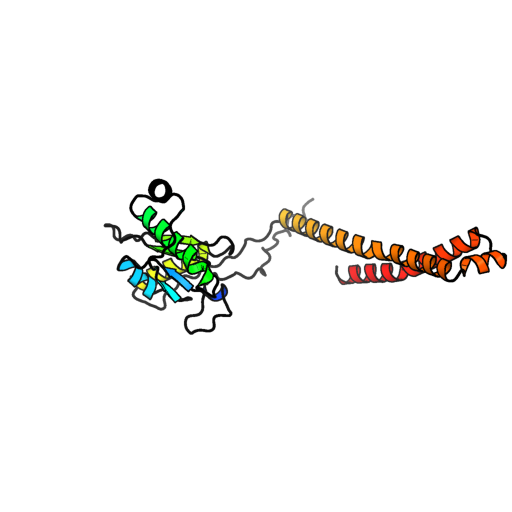 -14.805 1.00 76.88 171 MET A N 1
ATOM 1305 C CA . MET A 1 171 ? -9.087 -10.548 -15.752 1.00 76.88 171 MET A CA 1
ATOM 1306 C C . MET A 1 171 ? -9.771 -10.997 -17.046 1.00 76.88 171 MET A C 1
ATOM 1308 O O . MET A 1 171 ? -9.412 -12.024 -17.636 1.00 76.88 171 MET A O 1
ATOM 1312 N N . THR A 1 172 ? -10.707 -10.173 -17.510 1.00 87.06 172 THR A N 1
ATOM 1313 C CA . THR A 1 172 ? -11.369 -10.311 -18.813 1.00 87.06 172 THR A CA 1
ATOM 1314 C C . THR A 1 172 ? -10.402 -10.023 -19.968 1.00 87.06 172 THR A C 1
ATOM 1316 O O . THR A 1 172 ? -9.343 -9.424 -19.777 1.00 87.06 172 THR A O 1
ATOM 1319 N N . MET A 1 173 ? -10.757 -10.434 -21.191 1.00 82.75 173 MET A N 1
ATOM 1320 C CA . MET A 1 173 ? -9.904 -10.212 -22.370 1.00 82.75 173 MET A CA 1
ATOM 1321 C C . MET A 1 173 ? -9.631 -8.724 -22.628 1.00 82.75 173 MET A C 1
ATOM 1323 O O . MET A 1 173 ? -8.495 -8.363 -22.918 1.00 82.75 173 MET A O 1
ATOM 1327 N N . SER A 1 174 ? -10.633 -7.855 -22.465 1.00 85.81 174 SER A N 1
ATOM 1328 C CA . SER A 1 174 ? -10.471 -6.406 -22.642 1.00 85.81 174 SER A CA 1
ATOM 1329 C C . SER A 1 174 ? -9.514 -5.799 -21.615 1.00 85.81 174 SER A C 1
ATOM 1331 O O . SER A 1 174 ? -8.649 -5.012 -21.983 1.00 85.81 174 SER A O 1
ATOM 1333 N N . GLN A 1 175 ? -9.612 -6.206 -20.346 1.00 82.94 175 GLN A N 1
ATOM 1334 C CA . GLN A 1 175 ? -8.705 -5.747 -19.286 1.00 82.94 175 GLN A CA 1
ATOM 1335 C C . GLN A 1 175 ? -7.261 -6.205 -19.522 1.00 82.94 175 GLN A C 1
ATOM 1337 O O . GLN A 1 175 ? -6.329 -5.442 -19.283 1.00 82.94 175 GLN A O 1
ATOM 1342 N N . ARG A 1 176 ? -7.066 -7.436 -20.015 1.00 82.44 176 ARG A N 1
ATOM 1343 C CA . ARG A 1 176 ? -5.732 -7.948 -20.367 1.00 82.44 176 ARG A CA 1
ATOM 1344 C C . ARG A 1 176 ? -5.106 -7.160 -21.511 1.00 82.44 176 ARG A C 1
ATOM 1346 O O . ARG A 1 176 ? -3.945 -6.785 -21.401 1.00 82.44 176 ARG A O 1
ATOM 1353 N N . LEU A 1 177 ? -5.874 -6.897 -22.570 1.00 82.62 177 LEU A N 1
ATOM 1354 C CA . LEU A 1 177 ? -5.412 -6.094 -23.704 1.00 82.62 177 LEU A CA 1
ATOM 1355 C C . LEU A 1 177 ? -5.043 -4.681 -23.256 1.00 82.62 177 LEU A C 1
ATOM 1357 O O . LEU A 1 177 ? -3.927 -4.246 -23.496 1.00 82.62 177 LEU A O 1
ATOM 1361 N N . GLN A 1 178 ? -5.918 -4.019 -22.495 1.00 83.81 178 GLN A N 1
ATOM 1362 C CA . GLN A 1 178 ? -5.633 -2.687 -21.965 1.00 83.81 178 GLN A CA 1
ATOM 1363 C C . GLN A 1 178 ? -4.360 -2.666 -21.109 1.00 83.81 178 GLN A C 1
ATOM 1365 O O . GLN A 1 178 ? -3.572 -1.727 -21.199 1.00 83.81 178 GLN A O 1
ATOM 1370 N N . ARG A 1 179 ? -4.137 -3.691 -20.275 1.00 79.69 179 ARG A N 1
ATOM 1371 C CA . ARG A 1 179 ? -2.918 -3.771 -19.467 1.00 79.69 179 ARG A CA 1
ATOM 1372 C C . ARG A 1 179 ? -1.675 -3.949 -20.336 1.00 79.69 179 ARG A C 1
ATOM 1374 O O . ARG A 1 179 ? -0.696 -3.243 -20.126 1.00 79.69 179 ARG A O 1
ATOM 1381 N N . HIS A 1 180 ? -1.748 -4.840 -21.319 1.00 82.50 180 HIS A N 1
ATOM 1382 C CA . HIS A 1 180 ? -0.669 -5.061 -22.272 1.00 82.50 180 HIS A CA 1
ATOM 1383 C C . HIS A 1 180 ? -0.341 -3.789 -23.066 1.00 82.50 180 HIS A C 1
ATOM 1385 O O . HIS A 1 180 ? 0.829 -3.474 -23.254 1.00 82.50 180 HIS A O 1
ATOM 1391 N N . ASP A 1 181 ? -1.350 -3.019 -23.473 1.00 81.06 181 ASP A N 1
ATOM 1392 C CA . ASP A 1 181 ? -1.158 -1.755 -24.189 1.00 81.06 181 ASP A CA 1
ATOM 1393 C C . ASP A 1 181 ? -0.447 -0.709 -23.319 1.00 81.06 181 ASP A C 1
ATOM 1395 O O . ASP A 1 181 ? 0.464 -0.028 -23.790 1.00 81.06 181 ASP A O 1
ATOM 1399 N N . LEU A 1 182 ? -0.813 -0.602 -22.036 1.00 81.62 182 LEU A N 1
ATOM 1400 C CA . LEU A 1 182 ? -0.145 0.295 -21.085 1.00 81.62 182 LEU A CA 1
ATOM 1401 C C . LEU A 1 182 ? 1.307 -0.117 -20.821 1.00 81.62 182 LEU A C 1
ATOM 1403 O O . LEU A 1 182 ? 2.191 0.742 -20.742 1.00 81.62 182 LEU A O 1
ATOM 1407 N N . ASP A 1 183 ? 1.561 -1.419 -20.702 1.00 77.50 183 ASP A N 1
ATOM 1408 C CA . ASP A 1 183 ? 2.907 -1.945 -20.497 1.00 77.50 183 ASP A CA 1
ATOM 1409 C C . ASP A 1 183 ? 3.763 -1.707 -21.761 1.00 77.50 183 ASP A C 1
ATOM 1411 O O . ASP A 1 183 ? 4.865 -1.161 -21.669 1.00 77.50 183 ASP A O 1
ATOM 1415 N N . ALA A 1 184 ? 3.229 -1.988 -22.957 1.00 85.38 184 ALA A N 1
ATOM 1416 C CA . ALA A 1 184 ? 3.890 -1.727 -24.238 1.00 85.38 184 ALA A CA 1
ATOM 1417 C C . ALA A 1 184 ? 4.178 -0.232 -24.453 1.00 85.38 184 ALA A C 1
ATOM 1419 O O . ALA A 1 184 ? 5.274 0.142 -24.879 1.00 85.38 184 ALA A O 1
ATOM 1420 N N . PHE A 1 185 ? 3.228 0.637 -24.105 1.00 83.38 185 PHE A N 1
ATOM 1421 C CA . PHE A 1 185 ? 3.415 2.084 -24.140 1.00 83.38 185 PHE A CA 1
ATOM 1422 C C . PHE A 1 185 ? 4.550 2.526 -23.207 1.00 83.38 185 PHE A C 1
ATOM 1424 O O . PHE A 1 185 ? 5.440 3.267 -23.626 1.00 83.38 185 PHE A O 1
ATOM 1431 N N . SER A 1 186 ? 4.578 2.014 -21.974 1.00 80.75 186 SER A N 1
ATOM 1432 C CA . SER A 1 186 ? 5.629 2.323 -20.997 1.00 80.75 186 SER A CA 1
ATOM 1433 C C . SER A 1 186 ? 7.014 1.899 -21.496 1.00 80.75 186 SER A C 1
ATOM 1435 O O . SER A 1 186 ? 7.963 2.684 -21.441 1.00 80.75 186 SER A O 1
ATOM 1437 N N . VAL A 1 187 ? 7.124 0.692 -22.062 1.00 86.25 187 VAL A N 1
ATOM 1438 C CA . VAL A 1 187 ? 8.363 0.201 -22.683 1.00 86.25 187 VAL A CA 1
ATOM 1439 C C . VAL A 1 187 ? 8.781 1.106 -23.843 1.00 86.25 187 VAL A C 1
ATOM 1441 O O . VAL A 1 187 ? 9.944 1.500 -23.920 1.00 86.25 187 VAL A O 1
ATOM 1444 N N . SER A 1 188 ? 7.843 1.507 -24.707 1.00 86.12 188 SER A N 1
ATOM 1445 C CA . SER A 1 188 ? 8.143 2.362 -25.863 1.00 86.12 188 SER A CA 1
ATOM 1446 C C . SER A 1 188 ? 8.755 3.711 -25.468 1.00 86.12 188 SER A C 1
ATOM 1448 O O . 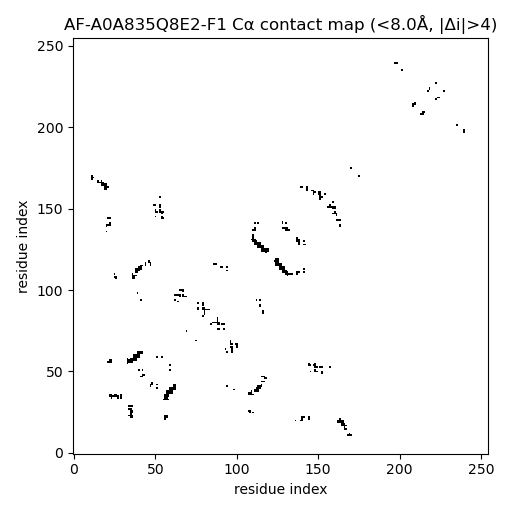SER A 1 188 ? 9.703 4.164 -26.114 1.00 86.12 188 SER A O 1
ATOM 1450 N N . ILE A 1 189 ? 8.287 4.323 -24.374 1.00 89.56 189 ILE A N 1
ATOM 1451 C CA . ILE A 1 189 ? 8.828 5.587 -23.859 1.00 89.56 189 ILE A CA 1
ATOM 1452 C C . ILE A 1 189 ? 10.257 5.391 -23.351 1.00 89.56 189 ILE A C 1
ATOM 1454 O O . ILE A 1 189 ? 11.150 6.147 -23.732 1.00 89.56 189 ILE A O 1
ATOM 1458 N N . ILE A 1 190 ? 10.489 4.370 -22.520 1.00 88.06 190 ILE A N 1
ATOM 1459 C CA . ILE A 1 190 ? 11.812 4.095 -21.935 1.00 88.06 190 ILE A CA 1
ATOM 1460 C C . ILE A 1 190 ? 12.837 3.828 -23.041 1.00 88.06 190 ILE A C 1
ATOM 1462 O O . ILE A 1 190 ? 13.935 4.385 -23.027 1.00 88.06 190 ILE A O 1
ATOM 1466 N N . VAL A 1 191 ? 12.457 3.020 -24.030 1.00 85.88 191 VAL A N 1
ATOM 1467 C CA . VAL A 1 191 ? 13.293 2.705 -25.192 1.00 85.88 191 VAL A CA 1
ATOM 1468 C C . VAL A 1 191 ? 13.577 3.965 -26.002 1.00 85.88 191 VAL A C 1
ATOM 1470 O O . VAL A 1 191 ? 14.733 4.240 -26.308 1.00 85.88 191 VAL A O 1
ATOM 1473 N N . SER A 1 192 ? 12.562 4.782 -26.290 1.00 88.75 192 SER A N 1
ATOM 1474 C CA . SER A 1 192 ? 12.742 6.037 -27.034 1.00 88.75 192 SER A CA 1
ATOM 1475 C C . SER A 1 192 ? 13.732 6.978 -26.342 1.00 88.75 192 SER A C 1
ATOM 1477 O O . SER A 1 192 ? 14.615 7.537 -26.993 1.00 88.75 192 SER A O 1
ATOM 1479 N N . ILE A 1 193 ? 13.642 7.106 -25.013 1.00 90.62 193 ILE A N 1
ATOM 1480 C CA . ILE A 1 193 ? 14.589 7.896 -24.217 1.00 90.62 193 ILE A CA 1
ATOM 1481 C C . ILE A 1 193 ? 16.000 7.301 -24.314 1.00 90.62 193 ILE A C 1
ATOM 1483 O O . ILE A 1 193 ? 16.945 8.036 -24.594 1.00 90.62 193 ILE A O 1
ATOM 1487 N N . ALA A 1 194 ? 16.157 5.984 -24.152 1.00 88.06 194 ALA A N 1
ATOM 1488 C CA . ALA A 1 194 ? 17.458 5.322 -24.244 1.00 88.06 194 ALA A CA 1
ATOM 1489 C C . ALA A 1 194 ? 18.124 5.532 -25.617 1.00 88.06 194 ALA A C 1
ATOM 1491 O O . ALA A 1 194 ? 19.301 5.888 -25.694 1.00 88.06 194 ALA A O 1
ATOM 1492 N N . PHE A 1 195 ? 17.360 5.388 -26.703 1.00 87.44 195 PHE A N 1
ATOM 1493 C CA . PHE A 1 195 ? 17.858 5.595 -28.062 1.00 87.44 195 PHE A CA 1
ATOM 1494 C C . PHE A 1 195 ? 18.189 7.061 -28.364 1.00 87.44 195 PHE A C 1
ATOM 1496 O O . PHE A 1 195 ? 19.100 7.316 -29.151 1.00 87.44 195 PHE A O 1
ATOM 1503 N N . SER A 1 196 ? 17.534 8.029 -27.712 1.00 91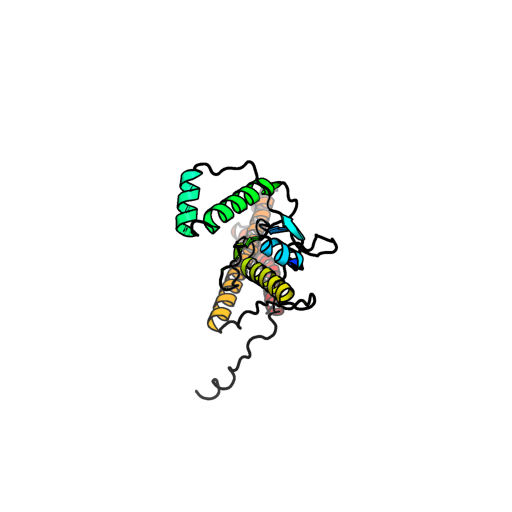.06 196 SER A N 1
ATOM 1504 C CA . SER A 1 196 ? 17.848 9.457 -27.884 1.00 91.06 196 SER A CA 1
ATOM 1505 C C . SER A 1 196 ? 19.273 9.835 -27.445 1.00 91.06 196 SER A C 1
ATOM 1507 O O . SER A 1 196 ? 19.864 10.765 -27.999 1.00 91.06 196 SER A O 1
ATOM 1509 N N . PHE A 1 197 ? 19.872 9.084 -26.512 1.00 88.62 197 PHE A N 1
ATOM 1510 C CA . PHE A 1 197 ? 21.244 9.325 -26.055 1.00 88.62 197 PHE A CA 1
ATOM 1511 C C . PHE A 1 197 ? 22.308 8.929 -27.085 1.00 88.62 197 PHE A C 1
ATOM 1513 O O . PHE A 1 197 ? 23.411 9.477 -27.060 1.00 88.62 197 PHE A O 1
ATOM 1520 N N . ILE A 1 198 ? 21.998 8.011 -28.009 1.00 88.06 198 ILE A N 1
ATOM 1521 C CA . ILE A 1 198 ? 22.985 7.500 -28.969 1.00 88.06 198 ILE A CA 1
ATOM 1522 C C . ILE A 1 198 ? 23.393 8.605 -29.963 1.00 88.06 198 ILE A C 1
ATOM 1524 O O . ILE A 1 198 ? 24.584 8.918 -30.010 1.00 88.06 198 ILE A O 1
ATOM 1528 N N . PRO A 1 199 ? 22.473 9.297 -30.671 1.00 86.38 199 PRO A N 1
ATOM 1529 C CA . PRO A 1 199 ? 22.846 10.434 -31.516 1.00 86.38 199 PRO A CA 1
ATOM 1530 C C . PRO A 1 199 ? 23.474 11.595 -30.735 1.00 86.38 199 PRO A C 1
ATOM 1532 O O . PRO A 1 199 ? 24.376 12.262 -31.238 1.00 86.38 199 PRO A O 1
ATOM 1535 N N . ALA A 1 200 ? 23.036 11.827 -29.491 1.00 90.12 200 ALA A N 1
ATOM 1536 C CA . ALA A 1 200 ? 23.614 12.865 -28.638 1.00 90.12 200 ALA A CA 1
ATOM 1537 C C . ALA A 1 200 ? 25.102 12.602 -28.331 1.00 90.12 200 ALA A C 1
ATOM 1539 O O . ALA A 1 200 ? 25.890 13.544 -28.249 1.00 90.12 200 ALA A O 1
ATOM 1540 N N . SER A 1 201 ? 25.510 11.332 -28.225 1.00 90.00 201 SER A N 1
ATOM 1541 C CA . SER A 1 201 ? 26.912 10.958 -28.004 1.00 90.00 201 SER A CA 1
ATOM 1542 C C . SER A 1 201 ? 27.828 11.331 -29.179 1.00 90.00 201 SER A C 1
ATOM 1544 O O . SER A 1 201 ? 28.958 11.767 -28.956 1.00 90.00 201 SER A O 1
ATOM 1546 N N . PHE A 1 202 ? 27.339 11.263 -30.424 1.00 89.50 202 PHE A N 1
ATOM 1547 C CA . PHE A 1 202 ? 28.122 11.626 -31.613 1.00 89.50 202 PHE A CA 1
ATOM 1548 C C . PHE A 1 202 ? 28.446 13.123 -31.660 1.00 89.50 202 PHE A C 1
ATOM 1550 O O . PHE A 1 202 ? 29.535 13.519 -32.083 1.00 89.50 202 PHE A O 1
ATOM 1557 N N . ALA A 1 203 ? 27.557 13.969 -31.127 1.00 89.69 203 ALA A N 1
ATOM 1558 C CA . ALA A 1 203 ? 27.816 15.402 -31.009 1.00 89.69 203 ALA A CA 1
ATOM 1559 C C . ALA A 1 203 ? 29.058 15.698 -30.146 1.00 89.69 203 ALA A C 1
ATOM 1561 O O . ALA A 1 203 ? 29.820 16.610 -30.468 1.00 89.69 203 ALA A O 1
ATOM 1562 N N . VAL A 1 204 ? 29.312 14.904 -29.097 1.00 90.38 204 VAL A N 1
ATOM 1563 C CA . VAL A 1 204 ? 30.492 15.059 -28.226 1.00 90.38 204 VAL A CA 1
ATOM 1564 C C . VAL A 1 204 ? 31.789 14.815 -29.001 1.00 90.38 204 VAL A C 1
ATOM 1566 O O . VAL A 1 204 ? 32.741 15.583 -28.857 1.00 90.38 204 VAL A O 1
ATOM 1569 N N . SER A 1 205 ? 31.823 13.800 -29.868 1.00 86.38 205 SER A N 1
ATOM 1570 C CA . SER A 1 205 ? 32.981 13.511 -30.726 1.00 86.38 205 SER A CA 1
ATOM 1571 C C . SER A 1 205 ? 33.298 14.680 -31.662 1.00 86.38 205 SER A C 1
ATOM 1573 O O . SER A 1 205 ? 34.451 15.099 -31.756 1.00 86.38 205 SER A O 1
ATOM 1575 N N . ILE A 1 206 ? 32.273 15.288 -32.272 1.00 89.31 206 ILE A N 1
ATOM 1576 C CA . ILE A 1 206 ? 32.433 16.468 -33.139 1.00 89.31 206 ILE A CA 1
ATOM 1577 C C . ILE A 1 206 ? 32.933 17.683 -32.344 1.00 89.31 206 ILE A C 1
ATOM 1579 O O . ILE A 1 206 ? 33.774 18.445 -32.829 1.00 89.31 206 ILE A O 1
ATOM 1583 N N . VAL A 1 207 ? 32.430 17.893 -31.122 1.00 90.94 207 VAL A N 1
ATOM 1584 C CA . VAL A 1 207 ? 32.901 18.980 -30.246 1.00 90.94 207 VAL A CA 1
ATOM 1585 C C . VAL A 1 207 ? 34.372 18.777 -29.891 1.00 90.94 207 VAL A C 1
ATOM 1587 O O . VAL A 1 207 ? 35.167 19.703 -30.046 1.00 90.94 207 VAL A O 1
ATOM 1590 N N . LYS A 1 208 ? 34.768 17.554 -29.530 1.00 90.81 208 LYS A N 1
ATOM 1591 C CA . LYS A 1 208 ? 36.162 17.215 -29.222 1.00 90.81 208 LYS A CA 1
ATOM 1592 C C . LYS A 1 208 ? 37.096 17.437 -30.416 1.00 90.81 208 LYS A C 1
ATOM 1594 O O . LYS A 1 208 ? 38.196 17.964 -30.257 1.00 90.81 208 LYS A O 1
ATOM 1599 N N . GLU A 1 209 ? 36.660 17.107 -31.631 1.00 89.75 209 GLU A N 1
ATOM 1600 C CA . GLU A 1 209 ? 37.425 17.403 -32.850 1.00 89.75 209 GLU A CA 1
ATOM 1601 C C . GLU A 1 209 ? 37.632 18.907 -33.076 1.00 89.75 209 GLU A C 1
ATOM 1603 O O . GLU A 1 209 ? 38.677 19.318 -33.595 1.00 89.75 209 GLU A O 1
ATOM 1608 N N . ARG A 1 210 ? 36.658 19.741 -32.682 1.00 87.94 210 ARG A N 1
ATOM 1609 C CA . ARG A 1 210 ? 36.791 21.204 -32.728 1.00 87.94 210 ARG A CA 1
ATOM 1610 C C . ARG A 1 210 ? 37.755 21.722 -31.667 1.00 87.94 210 ARG A C 1
ATOM 1612 O O . ARG A 1 210 ? 38.564 22.587 -31.993 1.00 87.94 210 ARG A O 1
ATOM 1619 N N . GLU A 1 211 ? 37.711 21.188 -30.448 1.00 92.38 211 GLU A N 1
ATOM 1620 C CA . GLU A 1 211 ? 38.623 21.574 -29.361 1.00 92.38 211 GLU A CA 1
ATOM 1621 C C . GLU A 1 211 ? 40.089 21.313 -29.726 1.00 92.38 211 GLU A C 1
ATOM 1623 O O . GLU A 1 211 ? 40.941 22.186 -29.563 1.00 92.38 211 GLU A O 1
ATOM 1628 N N . VAL A 1 212 ? 40.375 20.147 -30.312 1.00 92.81 212 VAL A N 1
ATOM 1629 C CA . VAL A 1 212 ? 41.733 19.758 -30.737 1.00 92.81 212 VAL A CA 1
ATOM 1630 C C . VAL A 1 212 ? 42.116 20.379 -32.095 1.00 92.81 212 VAL A C 1
ATOM 1632 O O . VAL A 1 212 ? 43.231 20.199 -32.579 1.00 92.81 212 VAL A O 1
ATOM 1635 N N . LYS A 1 213 ? 41.216 21.145 -32.732 1.00 89.88 213 LYS A N 1
ATOM 1636 C CA . LYS A 1 213 ? 41.385 21.738 -34.076 1.00 89.88 213 LYS A CA 1
ATOM 1637 C C . LYS A 1 213 ? 41.682 20.708 -35.179 1.00 89.88 213 LYS A C 1
ATOM 1639 O O . LYS A 1 213 ? 42.163 21.073 -36.254 1.00 89.88 213 LYS A O 1
ATOM 1644 N N . ALA A 1 214 ? 41.344 19.437 -34.956 1.00 87.44 214 ALA A N 1
ATOM 1645 C CA . ALA A 1 214 ? 41.607 18.342 -35.889 1.00 87.44 214 ALA A CA 1
ATOM 1646 C C . ALA A 1 214 ? 40.893 18.561 -37.231 1.00 87.44 214 ALA A C 1
ATOM 1648 O O . ALA A 1 214 ? 41.502 18.424 -38.292 1.00 87.44 214 ALA A O 1
ATOM 1649 N N . LYS A 1 215 ? 39.636 19.026 -37.187 1.00 88.31 215 LYS A N 1
ATOM 1650 C CA . LYS A 1 215 ? 38.874 19.402 -38.385 1.00 88.31 215 LYS A CA 1
ATOM 1651 C C . LYS A 1 215 ? 39.592 20.470 -39.217 1.00 88.31 215 LYS A C 1
ATOM 1653 O O . LYS A 1 215 ? 39.659 20.362 -40.436 1.00 88.31 215 LYS A O 1
ATOM 1658 N N . GLN A 1 216 ? 40.148 21.497 -38.571 1.00 88.69 216 GLN A N 1
ATOM 1659 C CA . GLN A 1 216 ? 40.852 22.576 -39.271 1.00 88.69 216 GLN A CA 1
ATOM 1660 C C . GLN A 1 216 ? 42.110 22.051 -39.972 1.00 88.69 216 GLN A C 1
ATOM 1662 O O . GLN A 1 216 ? 42.384 22.433 -41.107 1.00 88.69 216 GLN A O 1
ATOM 1667 N N . LEU A 1 217 ? 42.844 21.141 -39.326 1.00 92.50 217 LEU A N 1
ATOM 1668 C CA . LEU A 1 217 ? 44.032 20.519 -39.907 1.00 92.50 217 LEU A CA 1
ATOM 1669 C C . LEU A 1 217 ? 43.692 19.646 -41.128 1.00 92.50 217 LEU A C 1
ATOM 1671 O O . LEU A 1 217 ? 44.390 19.708 -42.139 1.00 92.50 217 LEU A O 1
ATOM 1675 N N . GLN A 1 218 ? 42.593 18.886 -41.070 1.00 89.81 218 GLN A N 1
ATOM 1676 C CA . GLN A 1 218 ? 42.097 18.091 -42.203 1.00 89.81 218 GLN A CA 1
ATOM 1677 C C . GLN A 1 218 ? 41.707 18.978 -43.396 1.00 89.81 218 GLN A C 1
ATOM 1679 O O . GLN A 1 218 ? 42.058 18.669 -44.534 1.00 89.81 218 GLN A O 1
ATOM 1684 N N . MET A 1 219 ? 41.057 20.118 -43.139 1.00 89.25 219 MET A N 1
ATOM 1685 C CA . MET A 1 219 ? 40.694 21.087 -44.182 1.00 89.25 219 MET A CA 1
ATOM 1686 C C . MET A 1 219 ? 41.925 21.743 -44.828 1.00 89.25 219 MET A C 1
ATOM 1688 O O . MET A 1 219 ? 41.979 21.866 -46.049 1.00 89.25 219 MET A O 1
ATOM 1692 N N . ILE A 1 220 ? 42.935 22.125 -44.035 1.00 91.50 220 ILE A N 1
ATOM 1693 C CA . ILE A 1 220 ? 44.203 22.683 -44.550 1.00 91.50 220 ILE A CA 1
ATOM 1694 C C . ILE A 1 220 ? 44.961 21.645 -45.393 1.00 91.50 220 ILE A C 1
ATOM 1696 O O . ILE A 1 220 ? 45.619 22.003 -46.365 1.00 91.50 220 ILE A O 1
ATOM 1700 N N . SER A 1 221 ? 44.816 20.359 -45.068 1.00 89.50 221 SER A N 1
ATOM 1701 C CA . SER A 1 221 ? 45.422 19.244 -45.809 1.00 89.50 221 SER A CA 1
ATOM 1702 C C . SER A 1 221 ? 44.717 18.923 -47.139 1.00 89.50 221 SER A C 1
ATOM 1704 O O . SER A 1 221 ? 45.088 17.960 -47.805 1.00 89.50 221 SER A O 1
ATOM 1706 N N . GLY A 1 222 ? 43.711 19.709 -47.543 1.00 89.56 222 GLY A N 1
ATOM 1707 C CA . GLY A 1 222 ? 43.042 19.584 -48.843 1.00 89.56 222 GLY A CA 1
ATOM 1708 C C . GLY A 1 222 ? 41.797 18.690 -48.859 1.00 89.56 222 GLY A C 1
ATOM 1709 O O . GLY A 1 222 ? 41.268 18.412 -49.935 1.00 89.56 222 GLY A O 1
ATOM 1710 N N . VAL A 1 223 ? 41.295 18.247 -47.701 1.00 91.12 223 VAL A N 1
ATOM 1711 C CA . VAL A 1 223 ? 40.037 17.484 -47.625 1.00 91.12 223 VAL A CA 1
ATOM 1712 C C . VAL A 1 223 ? 38.850 18.406 -47.919 1.00 91.12 223 VAL A C 1
ATOM 1714 O O . VAL A 1 223 ? 38.738 19.501 -47.367 1.00 91.12 223 VAL A O 1
ATOM 1717 N N . SER A 1 224 ? 37.931 17.964 -48.780 1.00 92.25 224 SER A N 1
ATOM 1718 C CA . SER A 1 224 ? 36.704 18.712 -49.061 1.00 92.25 224 SER A CA 1
ATOM 1719 C C . SER A 1 224 ? 35.714 18.621 -47.892 1.00 92.25 224 SER A C 1
ATOM 1721 O O . SER A 1 224 ? 35.576 17.580 -47.248 1.00 92.25 224 SER A O 1
ATOM 1723 N N . VAL A 1 225 ? 34.957 19.699 -47.649 1.00 88.62 225 VAL A N 1
ATOM 1724 C CA . VAL A 1 225 ? 33.941 19.749 -46.577 1.00 88.62 225 VAL A CA 1
ATOM 1725 C C . VAL A 1 225 ? 32.920 18.613 -46.714 1.00 88.62 225 VAL A C 1
ATOM 1727 O O . VAL A 1 225 ? 32.515 18.023 -45.716 1.00 88.62 225 VAL A O 1
ATOM 1730 N N . LEU A 1 226 ? 32.522 18.284 -47.947 1.00 91.38 226 LEU A N 1
ATOM 1731 C CA . LEU A 1 226 ? 31.568 17.208 -48.226 1.00 91.38 226 LEU A CA 1
ATOM 1732 C C . LEU A 1 226 ? 32.129 15.834 -47.852 1.00 91.38 226 LEU A C 1
ATOM 1734 O O . LEU A 1 226 ? 31.433 15.055 -47.207 1.00 91.38 226 LEU A O 1
ATOM 1738 N N . SER A 1 227 ? 33.388 15.552 -48.202 1.00 90.50 227 SER A N 1
ATOM 1739 C CA . SER A 1 227 ? 34.028 14.278 -47.862 1.00 90.50 227 SER A CA 1
ATOM 1740 C C . SER A 1 227 ? 34.133 14.075 -46.350 1.00 90.50 227 SER A C 1
ATOM 1742 O O . SER A 1 227 ? 33.954 12.955 -45.880 1.00 90.50 227 SER A O 1
ATOM 1744 N N . TYR A 1 228 ? 34.386 15.148 -45.591 1.00 90.62 228 TYR A N 1
ATOM 1745 C CA . TYR A 1 228 ? 34.402 15.107 -44.128 1.00 90.62 228 TYR A CA 1
ATOM 1746 C C . TYR A 1 228 ? 33.034 14.697 -43.567 1.00 90.62 228 TYR A C 1
ATOM 1748 O O . TYR A 1 228 ? 32.939 13.696 -42.864 1.00 90.62 228 TYR A O 1
ATOM 1756 N N . TRP A 1 229 ? 31.959 15.405 -43.937 1.00 91.12 229 TRP A N 1
ATOM 1757 C CA . TRP A 1 229 ? 30.620 15.112 -43.411 1.00 91.12 229 TRP A CA 1
ATOM 1758 C C . TRP A 1 229 ? 30.108 13.726 -43.803 1.00 91.12 229 TRP A C 1
ATOM 1760 O O . TRP A 1 229 ? 29.469 13.069 -42.986 1.00 91.12 229 TRP A O 1
ATOM 1770 N N . ILE A 1 230 ? 30.409 13.262 -45.021 1.00 94.00 230 ILE A N 1
ATOM 1771 C CA . ILE A 1 230 ? 30.060 11.903 -45.455 1.00 94.00 230 ILE A CA 1
ATOM 1772 C C . ILE A 1 230 ? 30.795 10.871 -44.596 1.00 94.00 230 ILE A C 1
ATOM 1774 O O . ILE A 1 230 ? 30.168 9.936 -44.107 1.00 94.00 230 ILE A O 1
ATOM 1778 N N . SER A 1 231 ? 32.099 11.053 -44.366 1.00 91.00 231 SER A N 1
ATOM 1779 C CA . SER A 1 231 ? 32.885 10.144 -43.527 1.00 91.00 231 SER A CA 1
ATOM 1780 C C . SER A 1 231 ? 32.369 10.103 -42.086 1.00 91.00 231 SER A C 1
ATOM 1782 O O . SER A 1 231 ? 32.238 9.019 -41.522 1.00 91.00 231 SER A O 1
ATOM 1784 N N . THR A 1 232 ? 32.046 11.260 -41.501 1.00 90.88 232 THR A N 1
ATOM 1785 C CA . THR A 1 232 ? 31.466 11.346 -40.152 1.00 90.88 232 THR A CA 1
ATOM 1786 C C . THR A 1 232 ? 30.105 10.650 -40.092 1.00 90.88 232 THR A C 1
ATOM 1788 O O . THR A 1 232 ? 29.885 9.823 -39.216 1.00 90.88 232 THR A O 1
ATOM 1791 N N . TYR A 1 233 ? 29.221 10.891 -41.066 1.00 90.44 233 TYR A N 1
ATOM 1792 C CA . TYR A 1 233 ? 27.900 10.258 -41.108 1.00 90.44 233 TYR A CA 1
ATOM 1793 C C . TYR A 1 233 ? 27.976 8.733 -41.252 1.00 90.44 233 TYR A C 1
ATOM 1795 O O . TYR A 1 233 ? 27.240 8.008 -40.587 1.00 90.44 233 TYR A O 1
ATOM 1803 N N . VAL A 1 234 ? 28.879 8.228 -42.100 1.00 93.94 234 VAL A N 1
ATOM 1804 C CA . VAL A 1 234 ? 29.092 6.782 -42.269 1.00 93.94 234 VAL A CA 1
ATOM 1805 C C . VAL A 1 234 ? 29.583 6.153 -40.967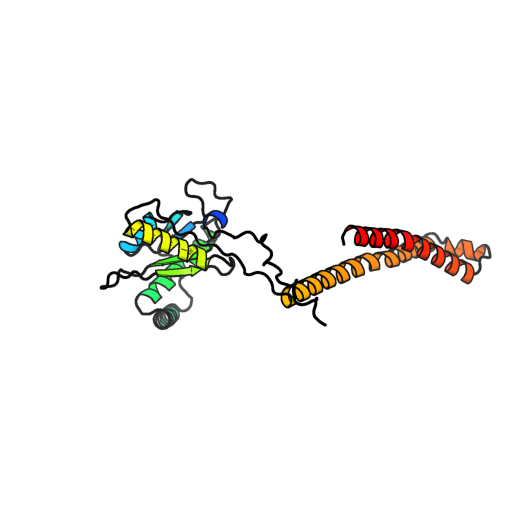 1.00 93.94 234 VAL A C 1
ATOM 1807 O O . VAL A 1 234 ? 29.097 5.090 -40.579 1.00 93.94 234 VAL A O 1
ATOM 1810 N N . TRP A 1 235 ? 30.512 6.813 -40.273 1.00 90.19 235 TRP A N 1
ATOM 1811 C CA . TRP A 1 235 ? 31.007 6.344 -38.982 1.00 90.19 235 TRP A CA 1
ATOM 1812 C C . TRP A 1 235 ? 29.907 6.309 -37.914 1.00 90.19 235 TRP A C 1
ATOM 1814 O O . TRP A 1 235 ? 29.753 5.298 -37.223 1.00 90.19 235 TRP A O 1
ATOM 1824 N N . ASP A 1 236 ? 29.103 7.368 -37.821 1.00 91.00 236 ASP A N 1
ATOM 1825 C CA . ASP A 1 236 ? 27.982 7.452 -36.883 1.00 91.00 236 ASP A CA 1
ATOM 1826 C C . ASP A 1 236 ? 26.912 6.389 -37.193 1.00 91.00 236 ASP A C 1
ATOM 1828 O O . ASP A 1 236 ? 26.395 5.739 -36.286 1.00 91.00 236 ASP A O 1
ATOM 1832 N N . PHE A 1 237 ? 26.629 6.128 -38.475 1.00 90.38 237 PHE A N 1
ATOM 1833 C CA . PHE A 1 237 ? 25.679 5.099 -38.906 1.00 90.38 237 PHE A CA 1
ATOM 1834 C C . PHE A 1 237 ? 26.134 3.680 -38.533 1.00 90.38 237 PHE A C 1
ATOM 1836 O O . PHE A 1 237 ? 25.357 2.904 -37.971 1.00 90.38 237 PHE A O 1
ATOM 1843 N N . ILE A 1 238 ? 27.403 3.341 -38.790 1.00 91.00 238 ILE A N 1
ATOM 1844 C CA . ILE A 1 238 ? 27.983 2.043 -38.399 1.00 91.00 238 ILE A CA 1
ATOM 1845 C C . ILE A 1 238 ? 27.990 1.902 -36.871 1.00 91.00 238 ILE A C 1
ATOM 1847 O O . ILE A 1 238 ? 27.641 0.849 -36.337 1.00 91.00 238 ILE A O 1
ATOM 1851 N N . SER A 1 239 ? 28.331 2.977 -36.160 1.00 89.31 239 SER A N 1
ATOM 1852 C CA . SER A 1 239 ? 28.348 2.995 -34.696 1.00 89.31 239 SER A CA 1
ATOM 1853 C C . SER A 1 239 ? 26.946 2.876 -34.092 1.00 89.31 239 SER A C 1
ATOM 1855 O O . SER A 1 239 ? 26.803 2.307 -33.015 1.00 89.31 239 SER A O 1
ATOM 1857 N N . PHE A 1 240 ? 25.903 3.355 -34.779 1.00 89.69 240 PHE A N 1
ATOM 1858 C CA . PHE A 1 240 ? 24.498 3.216 -34.378 1.00 89.69 240 PHE A CA 1
ATOM 1859 C C . PHE A 1 240 ? 23.932 1.803 -34.620 1.00 89.69 240 PHE A C 1
ATOM 1861 O O . PHE A 1 240 ? 23.069 1.335 -33.869 1.00 89.69 240 PHE A O 1
ATOM 1868 N N . LEU A 1 241 ? 24.433 1.084 -35.630 1.00 90.81 241 LEU A N 1
ATOM 1869 C CA . LEU A 1 241 ? 24.022 -0.291 -35.947 1.00 90.81 241 LEU A CA 1
ATOM 1870 C C . LEU A 1 241 ? 24.317 -1.278 -34.806 1.00 90.81 241 LEU A C 1
ATOM 1872 O O . LEU A 1 241 ? 23.482 -2.131 -34.499 1.00 90.81 241 LEU A O 1
ATOM 1876 N N . ALA A 1 242 ? 25.469 -1.149 -34.144 1.00 88.94 242 ALA A N 1
ATOM 1877 C CA . ALA A 1 242 ? 25.861 -2.029 -33.042 1.00 88.94 242 ALA A CA 1
ATOM 1878 C C . ALA A 1 242 ? 24.867 -2.012 -31.851 1.00 88.94 242 ALA A C 1
ATOM 1880 O O . ALA A 1 242 ? 24.303 -3.063 -31.549 1.00 88.94 242 ALA A O 1
ATOM 1881 N N . PRO A 1 243 ? 24.556 -0.872 -31.202 1.00 88.38 243 PRO A N 1
ATOM 1882 C CA . PRO A 1 243 ? 23.580 -0.833 -30.111 1.00 88.38 243 PRO A CA 1
ATOM 1883 C C . PRO A 1 243 ? 22.156 -1.176 -30.574 1.00 88.38 243 PRO A C 1
ATOM 1885 O O . PRO A 1 243 ? 21.424 -1.841 -29.843 1.00 88.38 243 PRO A O 1
ATOM 1888 N N . THR A 1 244 ? 21.769 -0.801 -31.799 1.00 88.62 244 THR A N 1
ATOM 1889 C CA . THR A 1 244 ? 20.438 -1.128 -32.341 1.00 88.62 244 THR A CA 1
ATOM 1890 C C . THR A 1 244 ? 20.259 -2.634 -32.542 1.00 88.62 244 THR A C 1
ATOM 1892 O O . THR A 1 244 ? 19.230 -3.188 -32.164 1.00 88.62 244 THR A O 1
ATOM 1895 N N . SER A 1 245 ? 21.266 -3.322 -33.085 1.00 90.19 245 SER A N 1
ATOM 1896 C CA . SER A 1 245 ? 21.226 -4.780 -33.264 1.00 90.19 245 SER A CA 1
ATOM 1897 C C . SER A 1 245 ? 21.168 -5.535 -31.934 1.00 90.19 245 SER A C 1
ATOM 1899 O O . SER A 1 245 ? 20.383 -6.475 -31.805 1.00 90.19 245 SER A O 1
ATOM 1901 N N . ILE A 1 246 ? 21.917 -5.083 -30.922 1.00 88.50 246 ILE A N 1
ATOM 1902 C CA . ILE A 1 246 ? 21.854 -5.637 -29.561 1.00 88.50 246 ILE A CA 1
ATOM 1903 C C . ILE A 1 246 ? 20.451 -5.454 -28.972 1.00 88.50 246 ILE A C 1
ATOM 1905 O O . ILE A 1 246 ? 19.896 -6.397 -28.413 1.00 88.50 246 ILE A O 1
ATOM 1909 N N . ALA A 1 247 ? 19.846 -4.274 -29.128 1.00 86.31 247 ALA A N 1
ATOM 1910 C CA . ALA A 1 247 ? 18.495 -4.018 -28.638 1.00 86.31 247 ALA A CA 1
ATOM 1911 C C . ALA A 1 247 ? 17.452 -4.929 -29.307 1.00 86.31 247 ALA A C 1
ATOM 1913 O O . ALA A 1 247 ? 16.637 -5.529 -28.613 1.00 86.31 247 ALA A O 1
ATOM 1914 N N . VAL A 1 248 ? 17.503 -5.089 -30.636 1.00 88.12 248 VAL A N 1
ATOM 1915 C CA . VAL A 1 248 ? 16.602 -5.996 -31.372 1.00 88.12 248 VAL A CA 1
ATOM 1916 C C . VAL A 1 248 ? 16.775 -7.445 -30.912 1.00 88.12 248 VAL A C 1
ATOM 1918 O O . VAL A 1 248 ? 15.786 -8.146 -30.712 1.00 88.12 248 VAL A O 1
ATOM 1921 N N . PHE A 1 249 ? 18.014 -7.887 -30.693 1.00 89.69 249 PHE A N 1
ATOM 1922 C CA . PHE A 1 249 ? 18.300 -9.226 -30.180 1.00 89.69 249 PHE A CA 1
ATOM 1923 C C . PHE A 1 249 ? 17.730 -9.447 -28.771 1.00 89.69 249 PHE A C 1
ATOM 1925 O O . PHE A 1 249 ? 17.126 -10.485 -28.509 1.00 89.69 249 PHE A O 1
ATOM 1932 N N . LEU A 1 250 ? 17.863 -8.459 -27.881 1.00 84.38 250 LEU A N 1
ATOM 1933 C CA . LEU A 1 250 ? 17.266 -8.513 -26.545 1.00 84.38 250 LEU A CA 1
ATOM 1934 C C . LEU A 1 250 ? 15.739 -8.585 -26.607 1.00 84.38 250 LEU A C 1
ATOM 1936 O O . LEU A 1 250 ? 15.154 -9.405 -25.907 1.00 84.38 250 LEU A O 1
ATOM 1940 N N . PHE A 1 251 ? 15.096 -7.790 -27.469 1.00 82.69 251 PHE A N 1
ATOM 1941 C CA . PHE A 1 251 ? 13.648 -7.882 -27.670 1.00 82.69 251 PHE A CA 1
ATOM 1942 C C . PHE A 1 251 ? 13.217 -9.252 -28.184 1.00 82.69 251 PHE A C 1
ATOM 1944 O O . PHE A 1 251 ? 12.201 -9.763 -27.734 1.00 82.69 251 PHE A O 1
ATOM 1951 N N . PHE A 1 252 ? 13.990 -9.863 -29.081 1.00 83.81 252 PHE A N 1
ATOM 1952 C CA . PHE A 1 252 ? 13.681 -11.189 -29.611 1.00 83.81 252 PHE A CA 1
ATOM 1953 C C . PHE A 1 252 ? 13.792 -12.307 -28.564 1.00 83.81 252 PHE A C 1
ATOM 1955 O O . PHE A 1 252 ? 13.058 -13.280 -28.648 1.00 83.81 252 PHE A O 1
ATOM 1962 N N . ILE A 1 253 ? 14.702 -12.185 -27.592 1.00 86.00 253 ILE A N 1
ATOM 1963 C CA . ILE A 1 253 ? 14.835 -13.157 -26.492 1.00 86.00 253 ILE A CA 1
ATOM 1964 C C . ILE A 1 253 ? 13.759 -12.962 -25.418 1.00 86.00 253 ILE A C 1
ATOM 1966 O O . ILE A 1 253 ? 13.377 -13.923 -24.755 1.00 86.00 253 ILE A O 1
ATOM 1970 N N . LEU A 1 254 ? 13.352 -11.713 -25.179 1.00 67.81 254 LEU A N 1
ATOM 1971 C CA . LEU A 1 254 ? 12.453 -11.352 -24.083 1.00 67.81 254 LEU A CA 1
ATOM 1972 C C . LEU A 1 254 ? 10.961 -11.528 -24.437 1.00 67.81 254 LEU A C 1
ATOM 1974 O O . LEU A 1 254 ? 10.140 -11.597 -23.523 1.00 67.81 254 LEU A O 1
ATOM 1978 N N . ILE A 1 255 ? 10.624 -11.560 -25.733 1.00 55.62 255 ILE A N 1
ATOM 1979 C CA . ILE A 1 255 ? 9.302 -11.939 -26.272 1.00 55.62 255 ILE A CA 1
ATOM 1980 C C . ILE A 1 255 ? 9.158 -13.465 -26.292 1.00 55.62 255 ILE A C 1
ATOM 1982 O O . ILE A 1 255 ? 8.040 -13.937 -25.981 1.00 55.62 255 ILE A O 1
#

pLDDT: mean 83.58, std 13.84, range [34.44, 95.0]

Nearest PDB structures (foldseek):
  4rnd-assembly1_A  TM=2.271E-01  e=1.209E+00  Saccharomyces cerevisiae S288C
  4uc9-assembly1_A  TM=2.252E-01  e=5.124E+00  Human respiratory syncytial virus A2

Mean predicted aligned error: 10.71 Å